Protein AF-X1JEJ7-F1 (afdb_monomer_lite)

Secondary structure (DSSP, 8-state):
-PPTTSHHHHTT--TTPEEEEETTEE-TT--HHHHHHHH---TT-EEEEEEE-TTS--HHHHT--GGGSPEEEEEE-------SEEEEEETTEEEEEE-SB-TTHHHHHHHHHHHHHHTT-SEEEEE-TT---B-HHHHHHHHHTTS-TT-EEEEEE-TT--EEEEE----SS---S-EEEEE-TT--THHHHHHHHHHHTT-SEEEES------

pLDDT: mean 89.3, std 11.68, range [50.31, 98.75]

Foldseek 3Di:
DDDPPALCVVQPNDPPKDFQDKQNHGCVPPDPVRVVVSCDDDAQDKIKTWIADPPPPQCVVVVHDNVVRIDITIGGDHDDDDQQWDWDDDPQEIEIEGQEQDPCNLVSVQVSLVVSVVVNHQAYEYELELYAYYDLVSLLSNLLQQDDQPAFLDWDQDPVRDTDTDHRDDHPHHDQHAYEYEYEQNRHDSSCSSVVSCVVVVRYHYDYDDYVPHD

Organism: NCBI:txid412755

Sequence (215 aa):
APIADSPAAKAGIKAGDVILEIDGIPTEGMSVTEAVLSIRGPKGTSVRLRILHQGETGPEQLGIKQWEVMEEIEIVRAEIELPSVRFEMREDIGYINITYFSERTDEELSSALQSITQEGATGIILDLRSNSGGLLQTVVDVTSHFLNEEVVVINVVDSQGKHTATKVKPSRIATDLPLVVLVDSYTASGSEVLAGALQDYARATIAGTTTYGKG

Radius of gyration: 22.62 Å; chains: 1; bounding box: 44×32×73 Å

InterPro domains:
  IPR001478 PDZ domain [PS50106] (1-40)
  IPR001478 PDZ domain [SM00228] (1-55)
  IPR004447 C-terminal-processing peptidase S41A [cd07560] (93-215)
  IPR005151 Tail specific protease [PF03572] (92-215)
  IPR005151 Tail specific protease [SM00245] (68-215)
  IPR029045 ClpP/crotonase-like domain superfamily [SSF52096] (86-215)
  IPR036034 PDZ superfamily [G3DSA:2.30.42.10] (1-77)
  IPR036034 PDZ superfamily [SSF50156] (2-59)
  IPR041489 PDZ domain 6 [PF17820] (3-51)

Structure (mmCIF, N/CA/C/O backbone):
data_AF-X1JEJ7-F1
#
_entry.id   AF-X1JEJ7-F1
#
loop_
_atom_site.group_PDB
_atom_site.id
_atom_site.type_symbol
_atom_site.label_atom_id
_atom_site.label_alt_id
_atom_site.label_comp_id
_atom_site.label_asym_id
_atom_site.label_entity_id
_atom_site.label_seq_id
_atom_site.pdbx_PDB_ins_code
_atom_site.Cartn_x
_atom_site.Cartn_y
_atom_site.Cartn_z
_atom_site.occupancy
_atom_site.B_iso_or_equiv
_atom_site.auth_seq_id
_atom_site.auth_comp_id
_atom_site.auth_asym_id
_atom_site.auth_atom_id
_atom_site.pdbx_PDB_model_num
ATOM 1 N N . ALA A 1 1 ? 0.953 -2.543 -21.989 1.00 62.94 1 ALA A N 1
ATOM 2 C CA . ALA A 1 1 ? 0.797 -1.119 -22.349 1.00 62.94 1 ALA A CA 1
ATOM 3 C C . ALA A 1 1 ? 1.592 -0.283 -21.354 1.00 62.94 1 ALA A C 1
ATOM 5 O O . ALA A 1 1 ? 1.629 -0.682 -20.190 1.00 62.94 1 ALA A O 1
ATOM 6 N N . PRO A 1 2 ? 2.253 0.806 -21.775 1.00 75.19 2 PRO A N 1
ATOM 7 C CA . PRO A 1 2 ? 2.988 1.662 -20.852 1.00 75.19 2 PRO A CA 1
ATOM 8 C C . PRO A 1 2 ? 2.042 2.365 -19.873 1.00 75.19 2 PRO A C 1
ATOM 10 O O . PRO A 1 2 ? 0.881 2.626 -20.184 1.00 75.19 2 PRO A O 1
ATOM 13 N N . ILE A 1 3 ? 2.554 2.660 -18.680 1.00 79.75 3 ILE A N 1
ATOM 14 C CA . ILE A 1 3 ? 1.840 3.429 -17.655 1.00 79.75 3 ILE A CA 1
ATOM 15 C C . ILE A 1 3 ? 1.671 4.872 -18.161 1.00 79.75 3 ILE A C 1
ATOM 17 O O . ILE A 1 3 ? 2.612 5.429 -18.733 1.00 79.75 3 ILE A O 1
ATOM 21 N N . ALA A 1 4 ? 0.501 5.482 -17.952 1.00 73.81 4 ALA A N 1
ATOM 22 C CA . ALA A 1 4 ? 0.270 6.886 -18.301 1.00 73.81 4 ALA A CA 1
ATOM 23 C C . ALA A 1 4 ? 1.324 7.797 -17.640 1.00 73.81 4 ALA A C 1
ATOM 25 O O . ALA A 1 4 ? 1.751 7.543 -16.518 1.00 73.81 4 ALA A O 1
ATOM 26 N N . ASP A 1 5 ? 1.803 8.807 -18.368 1.00 78.75 5 ASP A N 1
ATOM 27 C CA . ASP A 1 5 ? 2.860 9.742 -17.939 1.00 78.75 5 ASP A CA 1
ATOM 28 C C . ASP A 1 5 ? 4.236 9.133 -17.598 1.00 78.75 5 ASP A C 1
ATOM 3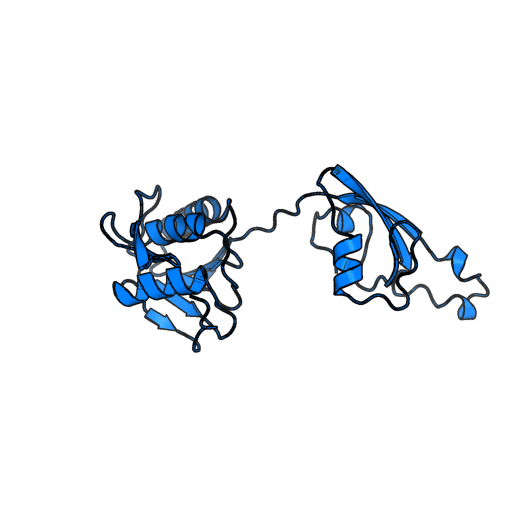0 O O . ASP A 1 5 ? 5.164 9.861 -17.214 1.00 78.75 5 ASP A O 1
ATOM 34 N N . SER A 1 6 ? 4.419 7.823 -17.800 1.00 87.00 6 SER A N 1
ATOM 35 C CA . SER A 1 6 ? 5.713 7.156 -17.634 1.00 87.00 6 SER A CA 1
ATOM 36 C C . SER A 1 6 ? 6.731 7.579 -18.700 1.00 87.00 6 SER A C 1
ATOM 38 O O . SER A 1 6 ? 6.342 8.044 -19.777 1.00 87.00 6 SER A O 1
ATOM 40 N N . PRO A 1 7 ? 8.041 7.366 -18.459 1.00 90.56 7 PRO A N 1
ATOM 41 C CA . PRO A 1 7 ? 9.064 7.592 -19.477 1.00 90.56 7 PRO A CA 1
ATOM 42 C C . PRO A 1 7 ? 8.782 6.863 -20.792 1.00 90.56 7 PRO A C 1
ATOM 44 O O . PRO A 1 7 ? 8.938 7.453 -21.852 1.00 90.56 7 PRO A O 1
ATOM 47 N N . ALA A 1 8 ? 8.298 5.618 -20.730 1.00 89.94 8 ALA A N 1
ATOM 48 C CA . ALA A 1 8 ? 7.964 4.837 -21.918 1.00 89.94 8 ALA A CA 1
ATOM 49 C C . ALA A 1 8 ? 6.792 5.444 -22.707 1.00 89.94 8 ALA A C 1
ATOM 51 O O . ALA A 1 8 ? 6.875 5.558 -23.926 1.00 89.94 8 ALA A O 1
ATOM 52 N N . ALA A 1 9 ? 5.728 5.889 -22.024 1.00 87.12 9 ALA A N 1
ATOM 53 C CA . ALA A 1 9 ? 4.601 6.556 -22.681 1.00 87.12 9 ALA A CA 1
ATOM 54 C C . ALA A 1 9 ? 5.022 7.889 -23.324 1.00 87.12 9 ALA A C 1
ATOM 56 O O . ALA A 1 9 ? 4.649 8.174 -24.459 1.00 87.12 9 ALA A O 1
ATOM 57 N N . LYS A 1 10 ? 5.843 8.685 -22.624 1.00 89.25 10 LYS A N 1
ATOM 58 C CA . LYS A 1 10 ? 6.388 9.957 -23.134 1.00 89.25 10 LYS A CA 1
ATOM 59 C C . LYS A 1 10 ? 7.327 9.765 -24.322 1.00 89.25 10 LYS A C 1
ATOM 61 O O . LYS A 1 10 ? 7.384 10.629 -25.187 1.00 89.25 10 LYS A O 1
ATOM 66 N N . ALA A 1 11 ? 8.035 8.641 -24.356 1.00 89.81 11 ALA A N 1
ATOM 67 C CA . ALA A 1 11 ? 8.924 8.273 -25.447 1.00 89.81 11 ALA A CA 1
ATOM 68 C C . ALA A 1 11 ? 8.188 7.670 -26.658 1.00 89.81 11 ALA A C 1
ATOM 70 O O . ALA A 1 11 ? 8.827 7.388 -27.660 1.00 89.81 11 ALA A O 1
ATOM 71 N N . GLY A 1 12 ? 6.861 7.495 -26.593 1.00 88.50 12 GLY A N 1
ATOM 72 C CA . GLY A 1 12 ? 6.049 7.069 -27.737 1.00 88.50 12 GLY A CA 1
ATOM 73 C C . GLY A 1 12 ? 5.789 5.566 -27.839 1.00 88.50 12 GLY A C 1
ATOM 74 O O . GLY A 1 12 ? 5.178 5.141 -28.819 1.00 88.50 12 GLY A O 1
ATOM 75 N N . ILE A 1 13 ? 6.177 4.777 -26.829 1.00 90.12 13 ILE A N 1
ATOM 76 C CA . ILE A 1 13 ? 5.825 3.352 -26.737 1.00 90.12 13 ILE A CA 1
ATOM 77 C C . ILE A 1 13 ? 4.300 3.211 -26.663 1.00 90.12 13 ILE A C 1
ATOM 79 O O . ILE A 1 13 ? 3.624 3.963 -25.953 1.00 90.12 13 ILE A O 1
ATOM 83 N N . LYS A 1 14 ? 3.746 2.218 -27.354 1.00 86.62 14 LYS A N 1
ATOM 84 C CA . LYS A 1 14 ? 2.312 1.928 -27.418 1.00 86.62 14 LYS A CA 1
ATOM 85 C C . LYS A 1 14 ? 2.006 0.513 -26.943 1.00 86.62 14 LYS A C 1
ATOM 87 O O . LYS A 1 14 ? 2.862 -0.344 -26.731 1.00 86.62 14 LYS A O 1
ATOM 92 N N . ALA A 1 15 ? 0.726 0.278 -26.671 1.00 85.56 15 ALA A N 1
ATOM 93 C CA . ALA A 1 15 ? 0.248 -1.070 -26.415 1.00 85.56 15 ALA A CA 1
ATOM 94 C C . ALA A 1 15 ? 0.349 -1.893 -27.706 1.00 85.56 15 ALA A C 1
ATOM 96 O O . ALA A 1 15 ? -0.149 -1.452 -28.735 1.00 85.56 15 ALA A O 1
ATOM 97 N N . GLY A 1 16 ? 0.953 -3.078 -27.619 1.00 83.25 16 GLY A N 1
ATOM 98 C CA . GLY A 1 16 ? 1.123 -3.972 -28.765 1.00 83.25 16 GLY A CA 1
ATOM 99 C C . GLY A 1 16 ? 2.511 -3.934 -29.401 1.00 83.25 16 GLY A C 1
ATOM 100 O O . GLY A 1 16 ? 2.805 -4.818 -30.201 1.00 83.25 16 GLY A O 1
ATOM 101 N N . ASP A 1 17 ? 3.364 -2.982 -29.016 1.00 87.12 17 ASP A N 1
ATOM 102 C CA . ASP A 1 17 ? 4.733 -2.910 -29.527 1.00 87.12 17 ASP A CA 1
ATOM 103 C C . ASP A 1 17 ? 5.543 -4.149 -29.140 1.00 87.12 17 ASP A C 1
ATOM 105 O O . ASP A 1 17 ? 5.469 -4.647 -28.008 1.00 87.12 17 ASP A O 1
ATOM 109 N N . VAL A 1 18 ? 6.357 -4.622 -30.082 1.00 88.31 18 VAL A N 1
ATOM 110 C CA . VAL A 1 18 ? 7.292 -5.730 -29.882 1.00 88.31 18 VAL A CA 1
ATOM 111 C C . VAL A 1 18 ? 8.695 -5.161 -29.712 1.00 88.31 18 VAL A C 1
ATOM 113 O O . VAL A 1 18 ? 9.194 -4.481 -30.603 1.00 88.31 18 VAL A O 1
ATOM 116 N N . ILE A 1 19 ? 9.342 -5.449 -28.579 1.00 90.88 19 ILE A N 1
ATOM 117 C CA . ILE A 1 19 ? 10.733 -5.047 -28.319 1.00 90.88 19 ILE A CA 1
ATOM 118 C C . ILE A 1 19 ? 11.662 -6.081 -28.956 1.00 90.88 19 ILE A C 1
ATOM 120 O O . ILE A 1 19 ? 11.657 -7.241 -28.544 1.00 90.88 19 ILE A O 1
ATOM 124 N N . LEU A 1 20 ? 12.458 -5.656 -29.935 1.00 91.56 20 LEU A N 1
ATOM 125 C CA . LEU A 1 20 ? 13.379 -6.490 -30.713 1.00 91.56 20 LEU A CA 1
ATOM 126 C C . LEU A 1 20 ? 14.817 -6.423 -30.189 1.00 91.56 20 LEU A C 1
ATOM 128 O O . LEU A 1 20 ? 15.525 -7.425 -30.218 1.00 91.56 20 LEU A O 1
ATOM 132 N N . GLU A 1 21 ? 15.249 -5.261 -29.688 1.00 94.19 21 GLU A N 1
ATOM 133 C CA . GLU A 1 21 ? 16.570 -5.085 -29.072 1.00 94.19 21 GLU A CA 1
ATOM 134 C C . GLU A 1 21 ? 16.500 -4.183 -27.836 1.00 94.19 21 GLU A C 1
ATOM 136 O O . GLU A 1 21 ? 15.706 -3.240 -27.787 1.00 94.19 21 GLU A O 1
ATOM 141 N N . ILE A 1 22 ? 17.375 -4.448 -26.862 1.00 95.81 22 ILE A N 1
ATOM 142 C CA . ILE A 1 22 ? 17.611 -3.617 -25.675 1.00 95.81 22 ILE A CA 1
ATOM 143 C C . ILE A 1 22 ? 19.097 -3.247 -25.656 1.00 95.81 22 ILE A C 1
ATOM 145 O O . ILE A 1 22 ? 19.955 -4.123 -25.592 1.00 95.81 22 ILE A O 1
ATOM 149 N N . ASP A 1 23 ? 19.409 -1.956 -25.758 1.00 94.38 23 ASP A N 1
ATOM 150 C CA . ASP A 1 23 ? 20.770 -1.412 -25.864 1.00 94.38 23 ASP A CA 1
ATOM 151 C C . ASP A 1 23 ? 21.622 -2.070 -26.974 1.00 94.38 23 ASP A C 1
ATOM 153 O O . ASP A 1 23 ? 22.844 -2.166 -26.872 1.00 94.38 23 ASP A O 1
ATOM 157 N N . GLY A 1 24 ? 20.971 -2.487 -28.068 1.00 92.38 24 GLY A N 1
ATOM 158 C CA . GLY A 1 24 ? 21.596 -3.168 -29.210 1.00 92.38 24 GLY A CA 1
ATOM 159 C C . GLY A 1 24 ? 21.742 -4.686 -29.049 1.00 92.38 24 GLY A C 1
ATOM 160 O O . GLY A 1 24 ? 22.335 -5.336 -29.908 1.00 92.38 24 GLY A O 1
ATOM 161 N N . ILE A 1 25 ? 21.228 -5.263 -27.957 1.00 93.94 25 ILE A N 1
ATOM 162 C CA . ILE A 1 25 ? 21.212 -6.710 -27.720 1.00 93.94 25 ILE A CA 1
ATOM 163 C C . ILE A 1 25 ? 19.848 -7.271 -28.153 1.00 93.94 25 ILE A C 1
ATOM 165 O O . ILE A 1 25 ? 18.834 -6.830 -27.603 1.00 93.94 25 ILE A O 1
ATOM 169 N N . PRO A 1 26 ? 19.792 -8.240 -29.088 1.00 93.50 26 PRO A N 1
ATOM 170 C CA . PRO A 1 26 ? 18.544 -8.877 -29.508 1.00 93.50 26 PRO A CA 1
ATOM 171 C C . PRO A 1 26 ? 17.791 -9.522 -28.346 1.00 93.50 26 PRO A C 1
ATOM 173 O O . PRO A 1 26 ? 18.391 -10.204 -27.520 1.00 93.50 26 PRO A O 1
ATOM 176 N N . THR A 1 27 ? 16.472 -9.343 -28.304 1.00 92.38 27 THR A N 1
ATOM 177 C CA . THR A 1 27 ? 15.591 -9.952 -27.293 1.00 92.38 27 THR A CA 1
ATOM 178 C C . THR A 1 27 ? 15.183 -11.384 -27.636 1.00 92.38 27 THR A C 1
ATOM 180 O O . THR A 1 27 ? 14.582 -12.067 -26.806 1.00 92.38 27 THR A O 1
ATOM 183 N N . GLU A 1 28 ? 15.508 -11.867 -28.839 1.00 91.44 28 GLU A N 1
ATOM 184 C CA . GLU A 1 28 ? 15.223 -13.238 -29.257 1.00 91.44 28 GLU A CA 1
ATOM 185 C C . GLU A 1 28 ? 15.915 -14.243 -28.322 1.00 91.44 28 GLU A C 1
ATOM 187 O O . GLU A 1 28 ? 17.128 -14.211 -28.118 1.00 91.44 28 GLU A O 1
ATOM 192 N N . GLY A 1 29 ? 15.122 -15.129 -27.717 1.00 88.50 29 GLY A N 1
ATOM 193 C CA . GLY A 1 29 ? 15.605 -16.104 -26.739 1.00 88.50 29 GLY A CA 1
ATOM 194 C C . GLY A 1 29 ? 15.768 -15.576 -25.308 1.00 88.50 29 GLY A C 1
ATOM 195 O O . GLY A 1 29 ? 16.023 -16.387 -24.419 1.00 88.50 29 GLY A O 1
ATOM 196 N N . MET A 1 30 ? 15.572 -14.276 -25.045 1.00 91.56 30 MET A N 1
ATOM 197 C CA . MET A 1 30 ? 15.508 -13.755 -23.674 1.00 91.56 30 MET A CA 1
ATOM 198 C C . MET A 1 30 ? 14.194 -14.152 -22.995 1.00 91.56 30 MET A C 1
ATOM 200 O O . MET A 1 30 ? 13.111 -14.080 -23.582 1.00 91.56 30 MET A O 1
ATOM 204 N N . SER A 1 31 ? 14.264 -14.498 -21.713 1.00 90.94 31 SER A N 1
ATOM 205 C CA . SER A 1 31 ? 13.078 -14.563 -20.863 1.00 90.94 31 SER A CA 1
ATOM 206 C C . SER A 1 31 ? 12.527 -13.163 -20.573 1.00 90.94 31 SER A C 1
ATOM 208 O O . SER A 1 31 ? 13.243 -12.159 -20.590 1.00 90.94 31 SER A O 1
ATOM 210 N N . VAL A 1 32 ? 11.242 -13.093 -20.215 1.00 84.62 32 VAL A N 1
ATOM 211 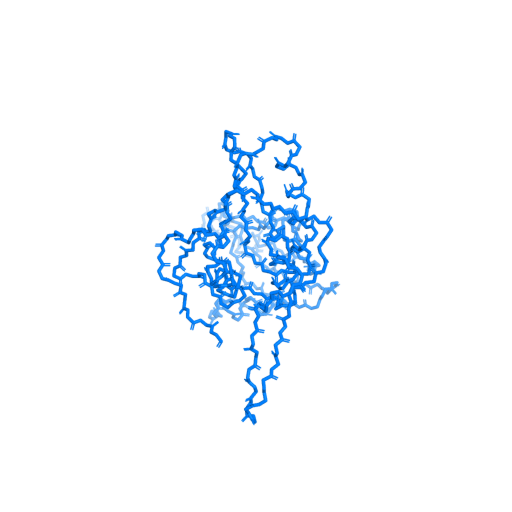C CA . VAL A 1 32 ? 10.600 -11.835 -19.790 1.00 84.62 32 VAL A CA 1
ATOM 212 C C . VAL A 1 32 ? 11.351 -11.203 -18.614 1.00 84.62 32 VAL A C 1
ATOM 214 O O . VAL A 1 32 ? 11.541 -9.990 -18.577 1.00 84.62 32 VAL A O 1
ATOM 217 N N . THR A 1 33 ? 11.813 -12.020 -17.665 1.00 79.88 33 THR A N 1
ATOM 218 C CA . THR A 1 33 ? 12.565 -11.548 -16.497 1.00 79.88 33 THR A CA 1
ATOM 219 C C . THR A 1 33 ? 13.895 -10.915 -16.898 1.00 79.88 33 THR A C 1
ATOM 221 O O . THR A 1 33 ? 14.224 -9.841 -16.400 1.00 79.88 33 THR A O 1
ATOM 224 N N . GLU A 1 34 ? 14.642 -11.534 -17.814 1.00 84.88 34 GLU A N 1
ATOM 225 C CA . GLU A 1 34 ? 15.909 -10.984 -18.314 1.00 84.88 34 GLU A CA 1
ATOM 226 C C . GLU A 1 34 ? 15.688 -9.666 -19.055 1.00 84.88 34 GLU A C 1
ATOM 228 O O . GLU A 1 34 ? 16.371 -8.685 -18.768 1.00 84.88 34 GLU A O 1
ATOM 233 N N . ALA A 1 35 ? 14.674 -9.597 -19.922 1.00 88.38 35 ALA A N 1
ATOM 234 C CA . ALA A 1 35 ? 14.317 -8.360 -20.611 1.00 88.38 35 ALA A CA 1
ATOM 235 C C . ALA A 1 35 ? 13.976 -7.232 -19.619 1.00 88.38 35 ALA A C 1
ATOM 237 O O . ALA A 1 35 ? 14.468 -6.112 -19.751 1.00 88.38 35 ALA A O 1
ATOM 238 N N . VAL A 1 36 ? 13.193 -7.526 -18.573 1.00 88.44 36 VAL A N 1
ATOM 239 C CA . VAL A 1 36 ? 12.867 -6.556 -17.514 1.00 88.44 36 VAL A CA 1
ATOM 240 C C . VAL A 1 36 ? 14.122 -6.076 -16.785 1.00 88.44 36 VAL A C 1
ATOM 242 O O . VAL A 1 36 ? 14.230 -4.884 -16.494 1.00 88.44 36 VAL A O 1
ATOM 245 N N . LEU A 1 37 ? 15.066 -6.970 -16.485 1.00 88.06 37 LEU A N 1
ATOM 246 C CA . LEU A 1 37 ? 16.316 -6.612 -15.814 1.00 88.06 37 LEU A CA 1
ATOM 247 C C . LEU A 1 37 ? 17.210 -5.727 -16.690 1.00 88.06 37 LEU A C 1
ATOM 249 O O . LEU A 1 37 ? 17.791 -4.785 -16.162 1.00 88.06 37 LEU A O 1
ATOM 253 N N . SER A 1 38 ? 17.261 -5.973 -18.001 1.00 90.38 38 SER A N 1
ATOM 254 C CA . SER A 1 38 ? 18.015 -5.151 -18.960 1.00 90.38 38 SER A CA 1
ATOM 255 C C . SER A 1 38 ? 17.385 -3.767 -19.177 1.00 90.38 38 SER A C 1
ATOM 257 O O . SER A 1 38 ? 18.084 -2.763 -19.318 1.00 90.38 38 SER A O 1
ATOM 259 N N . ILE A 1 39 ? 16.050 -3.682 -19.165 1.00 93.12 39 ILE A N 1
ATOM 260 C CA . ILE A 1 39 ? 15.326 -2.406 -19.286 1.00 93.12 39 ILE A CA 1
ATOM 261 C C . ILE A 1 39 ? 15.480 -1.567 -18.013 1.00 93.12 39 ILE A C 1
ATOM 263 O O . ILE A 1 39 ? 15.605 -0.342 -18.081 1.00 93.12 39 ILE A O 1
ATOM 267 N N . ARG A 1 40 ? 15.483 -2.201 -16.837 1.00 88.81 40 ARG A N 1
ATOM 268 C CA . ARG A 1 40 ? 15.676 -1.521 -15.551 1.00 88.81 40 ARG A CA 1
ATOM 269 C C . ARG A 1 40 ? 17.121 -1.053 -15.375 1.00 88.81 40 ARG A C 1
ATOM 271 O O . ARG A 1 40 ? 18.056 -1.571 -15.965 1.00 88.81 40 ARG A O 1
ATOM 278 N N . GLY A 1 41 ? 17.298 -0.028 -14.554 1.00 89.25 41 GLY A N 1
ATOM 279 C CA . GLY A 1 41 ? 18.602 0.569 -14.289 1.00 89.25 41 GLY A CA 1
ATOM 280 C C . GLY A 1 41 ? 18.473 1.839 -13.451 1.00 89.25 41 GLY A C 1
ATOM 281 O O . GLY A 1 41 ? 17.353 2.239 -13.121 1.00 89.25 41 GLY A O 1
ATOM 282 N N . PRO A 1 42 ? 19.597 2.475 -13.088 1.00 87.62 42 PRO A N 1
ATOM 283 C CA . PRO A 1 42 ? 19.591 3.646 -12.220 1.00 87.62 42 PRO A CA 1
ATOM 284 C C . PRO A 1 42 ? 18.785 4.811 -12.811 1.00 87.62 42 PRO A C 1
ATOM 286 O O . PRO A 1 42 ? 18.843 5.074 -14.016 1.00 87.62 42 PRO A O 1
ATOM 289 N N . LYS A 1 43 ? 18.061 5.538 -11.954 1.00 88.75 43 LYS A N 1
ATOM 290 C CA . LYS A 1 43 ? 17.329 6.763 -12.318 1.00 88.75 43 LYS A CA 1
ATOM 291 C C . LYS A 1 43 ? 18.262 7.757 -13.019 1.00 88.75 43 LYS A C 1
ATOM 293 O O . LYS A 1 43 ? 19.384 7.977 -12.573 1.00 88.75 43 LYS A O 1
ATOM 298 N N . GLY A 1 44 ? 17.792 8.348 -14.113 1.00 90.81 44 GLY A N 1
ATOM 299 C CA . GLY A 1 44 ? 18.535 9.305 -14.935 1.00 90.81 44 GLY A CA 1
ATOM 300 C C . GLY A 1 44 ? 19.445 8.683 -15.999 1.00 90.81 44 GLY A C 1
ATOM 301 O O . GLY A 1 44 ? 19.972 9.419 -16.825 1.00 90.81 44 GLY A O 1
ATOM 302 N N . THR A 1 45 ? 19.623 7.358 -16.021 1.00 95.06 45 THR A N 1
ATOM 303 C CA . THR A 1 45 ? 20.332 6.675 -17.120 1.00 95.06 45 THR A CA 1
ATOM 304 C C . THR A 1 45 ? 19.387 6.369 -18.279 1.00 95.06 45 THR A C 1
ATOM 306 O O . THR A 1 45 ? 18.189 6.212 -18.063 1.00 95.06 45 THR A O 1
ATOM 309 N N . SER A 1 46 ? 19.907 6.235 -19.496 1.00 94.75 46 SER A N 1
ATOM 310 C CA . SER A 1 46 ? 19.103 5.887 -20.673 1.00 94.75 46 SER A CA 1
ATOM 311 C C . SER A 1 46 ? 19.110 4.389 -20.973 1.00 94.75 46 SER A C 1
ATOM 313 O O . SER A 1 46 ? 20.092 3.698 -20.688 1.00 94.75 46 SER A O 1
ATOM 315 N N . VAL A 1 47 ? 18.032 3.904 -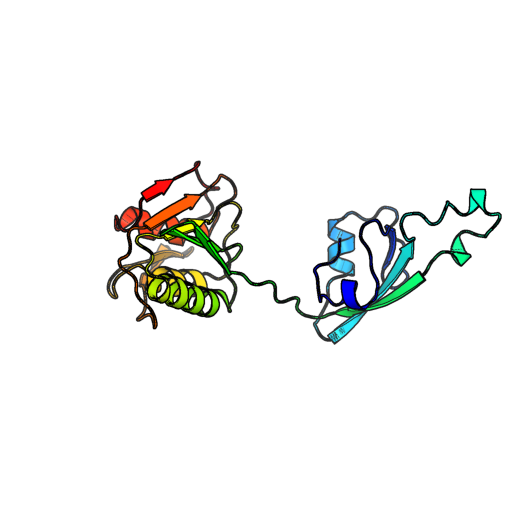21.587 1.00 96.50 47 VAL A N 1
ATOM 316 C CA . VAL A 1 47 ? 17.960 2.615 -22.290 1.00 96.50 47 VAL A CA 1
ATOM 317 C C . VAL A 1 47 ? 17.488 2.857 -23.719 1.00 96.50 47 VAL A C 1
ATOM 319 O O . VAL A 1 47 ? 16.564 3.643 -23.928 1.00 96.50 47 VAL A O 1
ATOM 322 N N . ARG A 1 48 ? 18.104 2.200 -24.703 1.00 96.81 48 ARG A N 1
ATOM 323 C CA . ARG A 1 48 ? 17.641 2.217 -26.098 1.00 96.81 48 ARG A CA 1
ATOM 324 C C . ARG A 1 48 ? 16.843 0.959 -26.393 1.00 96.81 48 ARG A C 1
ATOM 326 O O . ARG A 1 48 ? 17.346 -0.144 -26.198 1.00 96.81 48 ARG A O 1
ATOM 333 N N . LEU A 1 49 ? 15.616 1.118 -26.869 1.00 95.38 49 LEU A N 1
ATOM 334 C CA . LEU A 1 49 ? 14.772 0.011 -27.307 1.00 95.38 49 LEU A CA 1
ATOM 335 C C . LEU A 1 49 ? 14.568 0.102 -28.811 1.00 95.38 49 LEU A C 1
ATOM 337 O O . LEU A 1 49 ? 14.140 1.143 -29.302 1.00 95.38 49 LEU A O 1
ATOM 341 N N . ARG A 1 50 ? 14.824 -0.991 -29.531 1.00 92.44 50 ARG A N 1
ATOM 342 C CA . ARG A 1 50 ? 14.374 -1.127 -30.919 1.00 92.44 50 ARG A CA 1
ATOM 343 C C . ARG A 1 50 ? 13.030 -1.832 -30.917 1.00 92.44 50 ARG A C 1
ATOM 345 O O . ARG A 1 50 ? 12.940 -2.951 -30.409 1.00 92.44 50 ARG A O 1
ATOM 352 N N . ILE A 1 51 ? 12.000 -1.176 -31.437 1.00 91.31 51 ILE A N 1
ATOM 353 C CA . ILE A 1 51 ? 10.620 -1.657 -31.376 1.00 91.31 51 ILE A CA 1
ATOM 354 C C . ILE A 1 51 ? 9.993 -1.806 -32.762 1.00 91.31 51 ILE A C 1
ATOM 356 O O . ILE A 1 51 ? 10.446 -1.205 -33.735 1.00 91.31 51 ILE A O 1
ATOM 360 N N . LEU A 1 52 ? 8.914 -2.581 -32.811 1.00 87.06 52 LEU A N 1
ATOM 361 C CA . LEU A 1 52 ? 7.998 -2.691 -33.942 1.00 87.06 52 LEU A CA 1
ATOM 362 C C . LEU A 1 52 ? 6.568 -2.400 -33.463 1.00 87.06 52 LEU A C 1
ATOM 364 O O . LEU A 1 52 ? 6.082 -3.096 -32.566 1.00 87.06 52 LEU A O 1
ATOM 368 N N . HIS A 1 53 ? 5.899 -1.399 -34.049 1.00 84.31 53 HIS A N 1
ATOM 369 C CA . HIS A 1 53 ? 4.535 -0.999 -33.670 1.00 84.31 53 HIS A CA 1
ATOM 370 C C . HIS A 1 53 ? 3.485 -2.001 -34.169 1.00 84.31 53 HIS A C 1
ATOM 372 O O . HIS A 1 53 ? 3.575 -2.554 -35.268 1.00 84.31 53 HIS A O 1
ATOM 378 N N . GLN A 1 54 ? 2.424 -2.207 -33.384 1.00 69.12 54 GLN A N 1
ATOM 379 C CA . GLN A 1 54 ? 1.316 -3.074 -33.793 1.00 69.12 54 GLN A CA 1
ATOM 380 C C . GLN A 1 54 ? 0.509 -2.444 -34.943 1.00 69.12 54 GLN A C 1
ATOM 382 O O . GLN A 1 54 ? -0.055 -1.362 -34.797 1.00 69.12 54 GLN A O 1
ATOM 387 N N . GLY A 1 55 ? 0.384 -3.156 -36.068 1.00 60.09 55 GLY A N 1
ATOM 388 C CA . GLY A 1 55 ? -0.417 -2.725 -37.224 1.00 60.09 55 GLY A CA 1
ATOM 389 C C . GLY A 1 55 ? 0.394 -2.148 -38.383 1.00 60.09 55 GLY A C 1
ATOM 390 O O . GLY A 1 55 ? -0.159 -1.945 -39.463 1.00 60.09 55 GLY A O 1
ATOM 391 N N . GLU A 1 56 ? 1.703 -1.974 -38.211 1.00 55.81 56 GLU A N 1
ATOM 392 C CA . GLU A 1 56 ? 2.614 -1.919 -39.347 1.00 55.81 56 GLU A CA 1
ATOM 393 C C . GLU A 1 56 ? 2.636 -3.325 -39.949 1.00 55.81 56 GLU A C 1
ATOM 395 O O . GLU A 1 56 ? 3.188 -4.269 -39.380 1.00 55.81 56 GLU A O 1
ATOM 400 N N . THR A 1 57 ? 1.889 -3.501 -41.044 1.00 50.31 57 THR A N 1
ATOM 401 C CA . THR A 1 57 ? 1.864 -4.738 -41.829 1.00 50.31 57 THR A CA 1
ATOM 402 C C . THR A 1 57 ? 3.287 -5.228 -41.989 1.00 50.31 57 THR A C 1
ATOM 404 O O . THR A 1 57 ? 4.151 -4.454 -42.405 1.00 50.31 57 THR A O 1
ATOM 407 N N . GLY A 1 58 ? 3.511 -6.495 -41.634 1.00 51.16 58 GLY A N 1
ATOM 408 C CA . GLY A 1 58 ? 4.836 -7.087 -41.669 1.00 51.16 58 GLY A CA 1
ATOM 409 C C . GLY A 1 58 ? 5.554 -6.757 -42.988 1.00 51.16 58 GLY A C 1
ATOM 410 O O . GLY A 1 58 ? 4.895 -6.637 -44.027 1.00 51.16 58 GLY A O 1
ATOM 411 N N . PRO A 1 59 ? 6.888 -6.630 -42.965 1.00 50.69 59 PRO A N 1
ATOM 412 C CA . PRO A 1 59 ? 7.706 -6.086 -44.064 1.00 50.69 59 PRO A CA 1
ATOM 413 C C . PRO A 1 59 ? 7.404 -6.735 -45.429 1.00 50.69 59 PRO A C 1
ATOM 415 O O . PRO A 1 59 ? 7.466 -6.124 -46.495 1.00 50.69 59 PRO A O 1
ATOM 418 N N . GLU A 1 60 ? 6.982 -7.991 -45.363 1.00 52.56 60 GLU A N 1
ATOM 419 C CA . GLU A 1 60 ? 6.656 -8.886 -46.464 1.00 52.56 60 GLU A CA 1
ATOM 420 C C . GLU A 1 60 ? 5.433 -8.443 -47.286 1.00 52.56 60 GLU A C 1
ATOM 422 O O . GLU A 1 60 ? 5.390 -8.687 -48.489 1.00 52.56 60 GLU A O 1
ATOM 427 N N . GLN A 1 61 ? 4.455 -7.760 -46.677 1.00 50.97 61 GLN A N 1
ATOM 428 C CA . GLN A 1 61 ? 3.243 -7.297 -47.373 1.00 50.97 61 GLN A CA 1
ATOM 429 C C . GLN A 1 61 ? 3.412 -5.946 -48.075 1.00 50.97 61 GLN A C 1
ATOM 431 O O . GLN A 1 61 ? 2.659 -5.655 -49.003 1.00 50.97 61 GLN A O 1
ATOM 436 N N . LEU A 1 62 ? 4.395 -5.135 -47.672 1.00 53.28 62 LEU A N 1
ATOM 437 C CA . LEU A 1 62 ? 4.640 -3.812 -48.257 1.00 53.28 62 LEU A CA 1
ATOM 438 C C . LEU A 1 62 ? 5.846 -3.773 -49.208 1.00 53.28 62 LEU A C 1
ATOM 440 O O . LEU A 1 62 ? 6.084 -2.746 -49.838 1.00 53.28 62 LEU A O 1
ATOM 444 N N . GLY A 1 63 ? 6.617 -4.862 -49.331 1.00 53.88 63 GLY A N 1
ATOM 445 C CA . GLY A 1 63 ? 7.877 -4.855 -50.090 1.00 53.88 63 GLY A CA 1
ATOM 446 C C . GLY A 1 63 ? 8.948 -3.940 -49.476 1.00 53.88 63 GLY A C 1
ATOM 447 O O . GLY A 1 63 ? 9.922 -3.595 -50.144 1.00 53.88 63 GLY A O 1
ATOM 448 N N . ILE A 1 64 ? 8.748 -3.549 -48.217 1.00 53.38 64 ILE A N 1
ATOM 449 C CA . ILE A 1 64 ? 9.618 -2.698 -47.403 1.00 53.38 64 ILE A CA 1
ATOM 450 C C . ILE A 1 64 ? 10.525 -3.633 -46.602 1.00 53.38 64 ILE A C 1
ATOM 452 O O . ILE A 1 64 ? 10.080 -4.679 -46.126 1.00 53.38 64 ILE A O 1
ATOM 456 N N . LYS A 1 65 ? 11.816 -3.321 -46.467 1.00 52.22 65 LYS A N 1
ATOM 457 C CA . LYS A 1 65 ? 12.711 -4.193 -45.692 1.00 52.22 65 LYS A CA 1
ATOM 458 C C . LYS A 1 65 ? 12.383 -4.072 -44.204 1.00 52.22 65 LYS A C 1
ATOM 460 O O . LYS A 1 65 ? 12.082 -2.994 -43.715 1.00 52.22 65 LYS A O 1
ATOM 465 N N . GLN A 1 66 ? 12.508 -5.169 -43.455 1.00 51.59 66 GLN A N 1
ATOM 466 C CA . GLN A 1 66 ? 12.112 -5.241 -42.039 1.00 51.59 66 GLN A CA 1
ATOM 467 C C . GLN A 1 66 ? 12.742 -4.189 -41.122 1.00 51.59 66 GLN A C 1
ATOM 469 O O . GLN A 1 66 ? 12.159 -3.844 -40.104 1.00 51.59 66 GLN A O 1
ATOM 474 N N . TRP A 1 67 ? 13.906 -3.659 -41.490 1.00 55.44 67 TRP A N 1
ATOM 475 C CA . TRP A 1 67 ? 14.599 -2.611 -40.747 1.00 55.44 67 TRP A CA 1
ATOM 476 C C . TRP A 1 67 ? 14.080 -1.190 -41.028 1.00 55.44 67 TRP A C 1
ATOM 478 O O . TRP A 1 67 ? 14.431 -0.280 -40.290 1.00 55.44 67 TRP A O 1
ATOM 488 N N . GLU A 1 68 ? 13.248 -0.980 -42.054 1.00 54.09 68 GLU A N 1
ATOM 489 C CA . GLU A 1 68 ? 12.684 0.337 -42.409 1.00 54.09 68 GLU A CA 1
ATOM 490 C C . GLU A 1 68 ? 11.416 0.686 -41.598 1.00 54.09 68 GLU A C 1
ATOM 492 O O . GLU A 1 68 ? 10.970 1.828 -41.636 1.00 54.09 68 GLU A O 1
ATOM 497 N N . VAL A 1 69 ? 10.861 -0.276 -40.848 1.00 62.22 69 VAL A N 1
ATOM 498 C CA . VAL A 1 69 ? 9.703 -0.126 -39.932 1.00 62.22 69 VAL A CA 1
ATOM 499 C C . VAL A 1 69 ? 10.102 -0.223 -38.453 1.00 62.22 69 VAL A C 1
ATOM 501 O O . VAL A 1 69 ? 9.260 -0.173 -37.565 1.00 62.22 69 VAL A O 1
ATOM 504 N N . MET A 1 70 ? 11.397 -0.372 -38.160 1.00 74.06 70 MET A N 1
ATOM 505 C CA . MET A 1 70 ? 11.863 -0.381 -36.776 1.00 74.06 70 MET A CA 1
ATOM 506 C C . MET A 1 70 ? 12.133 1.038 -36.297 1.00 74.06 70 MET A C 1
ATOM 508 O O . MET A 1 70 ? 12.881 1.784 -36.931 1.00 74.06 70 MET A O 1
ATOM 512 N N . GLU A 1 71 ? 11.591 1.376 -35.136 1.00 85.12 71 GLU A N 1
ATOM 513 C CA . GLU A 1 71 ? 11.901 2.626 -34.453 1.00 85.12 71 GLU A CA 1
ATOM 514 C C . GLU A 1 71 ? 12.862 2.341 -33.296 1.00 85.12 71 GLU A C 1
ATOM 516 O O . GLU A 1 71 ? 12.649 1.418 -32.505 1.00 85.12 71 GLU A O 1
ATOM 521 N N . GLU A 1 72 ? 13.950 3.107 -33.207 1.00 90.50 72 GLU A N 1
ATOM 522 C CA . GLU A 1 72 ? 14.821 3.097 -32.034 1.00 90.50 72 GLU A CA 1
ATOM 523 C C . GLU A 1 72 ? 14.429 4.252 -31.117 1.00 90.50 72 GLU A C 1
ATOM 525 O O . GLU A 1 72 ? 14.498 5.420 -31.500 1.00 90.50 72 GLU A O 1
ATOM 530 N N . ILE A 1 73 ? 14.019 3.912 -29.899 1.00 93.12 73 ILE A N 1
ATOM 531 C CA . ILE A 1 73 ? 13.530 4.859 -28.906 1.00 93.12 73 ILE A CA 1
ATOM 532 C C . ILE A 1 73 ? 14.488 4.863 -27.720 1.00 93.12 73 ILE A C 1
ATOM 534 O O . ILE A 1 73 ? 14.702 3.841 -27.063 1.00 93.12 73 ILE A O 1
ATOM 538 N N . GLU A 1 74 ? 15.050 6.033 -27.422 1.00 94.94 74 GLU A N 1
ATOM 539 C CA . GLU A 1 74 ? 15.805 6.256 -26.194 1.00 94.94 74 GLU A CA 1
ATOM 540 C C . GLU A 1 74 ? 14.859 6.683 -25.067 1.00 94.94 74 GLU A C 1
ATOM 542 O O . GLU A 1 74 ? 14.136 7.675 -25.166 1.00 94.94 74 GLU A O 1
ATOM 547 N N . ILE A 1 75 ? 14.875 5.931 -23.968 1.00 94.06 75 ILE A N 1
ATOM 548 C CA . ILE A 1 75 ? 14.053 6.186 -22.789 1.00 94.06 75 ILE A CA 1
ATOM 549 C C . ILE A 1 75 ? 14.977 6.526 -21.625 1.00 94.06 75 ILE A C 1
ATOM 551 O O . ILE A 1 75 ? 15.781 5.699 -21.190 1.00 94.06 75 ILE A O 1
ATOM 555 N N . VAL A 1 76 ? 14.823 7.725 -21.064 1.00 94.06 76 VAL A N 1
ATOM 556 C CA . VAL A 1 76 ? 15.488 8.089 -19.807 1.00 94.06 76 VAL A CA 1
ATOM 557 C C . VAL A 1 76 ? 14.757 7.400 -18.660 1.00 94.06 76 VAL A C 1
ATOM 559 O O . VAL A 1 76 ? 13.582 7.667 -18.400 1.00 94.06 76 VAL A O 1
ATOM 562 N N . ARG A 1 77 ? 15.447 6.503 -17.955 1.00 92.31 77 ARG A N 1
ATOM 563 C CA . ARG A 1 77 ? 14.906 5.785 -16.803 1.00 92.31 77 ARG A CA 1
ATOM 564 C C . ARG A 1 77 ? 14.516 6.792 -15.731 1.00 92.31 77 ARG A C 1
ATOM 566 O O . ARG A 1 77 ? 15.350 7.542 -15.223 1.00 92.31 77 ARG A O 1
ATOM 573 N N . ALA A 1 78 ? 13.250 6.771 -15.353 1.00 85.00 78 ALA A N 1
ATOM 574 C CA . ALA A 1 78 ? 12.755 7.510 -14.211 1.00 85.00 78 ALA A CA 1
ATOM 575 C C . ALA A 1 78 ? 12.082 6.549 -13.244 1.00 85.00 78 ALA A C 1
ATOM 577 O O . ALA A 1 78 ? 11.618 5.469 -13.611 1.00 85.00 78 ALA A O 1
ATOM 578 N N . GLU A 1 79 ? 12.026 6.985 -12.001 1.00 77.94 79 GLU A N 1
ATOM 579 C CA . GLU A 1 79 ? 11.154 6.385 -11.015 1.00 77.94 79 GLU A CA 1
ATOM 580 C C . GLU A 1 79 ? 9.710 6.683 -11.415 1.00 77.94 79 GLU A C 1
ATOM 582 O O . GLU A 1 79 ? 9.333 7.841 -11.598 1.00 77.94 79 GLU A O 1
ATOM 587 N N . ILE A 1 80 ? 8.934 5.628 -11.656 1.00 71.19 80 ILE A N 1
ATOM 588 C CA . ILE A 1 8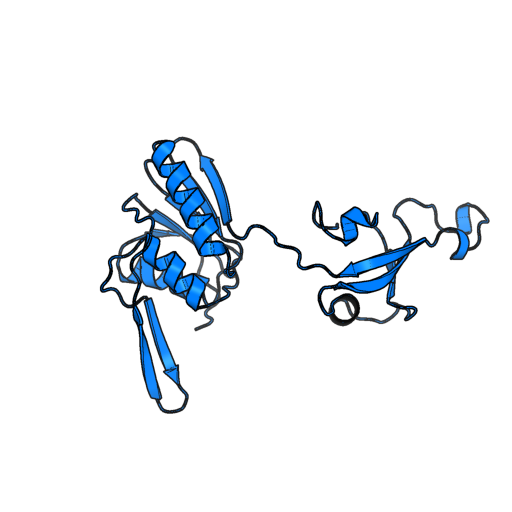0 ? 7.509 5.758 -11.942 1.00 71.19 80 ILE A CA 1
ATOM 589 C C . ILE A 1 80 ? 6.803 5.678 -10.598 1.00 71.19 80 ILE A C 1
ATOM 591 O O . ILE A 1 80 ? 6.669 4.602 -10.017 1.00 71.19 80 ILE A O 1
ATOM 595 N N . GLU A 1 81 ? 6.371 6.831 -10.111 1.00 67.88 81 GLU A N 1
ATOM 596 C CA . GLU A 1 81 ? 5.613 6.939 -8.872 1.00 67.88 81 GLU A CA 1
ATOM 597 C C . GLU A 1 81 ? 4.143 6.644 -9.173 1.00 67.88 81 GLU A C 1
ATOM 599 O O . GLU A 1 81 ? 3.355 7.530 -9.501 1.00 67.88 81 GLU A O 1
ATOM 604 N N . LEU A 1 82 ? 3.786 5.361 -9.135 1.00 75.25 82 LEU A N 1
ATOM 605 C CA . LEU A 1 82 ? 2.384 4.962 -9.145 1.00 75.25 82 LEU A CA 1
ATOM 606 C C . LEU A 1 82 ? 1.768 5.296 -7.779 1.00 75.25 82 LEU A C 1
ATOM 608 O O . LEU A 1 82 ? 2.380 4.945 -6.766 1.00 75.25 82 LEU A O 1
ATOM 612 N N . PRO A 1 83 ? 0.571 5.914 -7.735 1.00 84.06 83 PRO A N 1
ATOM 613 C CA . PRO A 1 83 ? -0.130 6.109 -6.476 1.00 84.06 83 PRO A CA 1
ATOM 614 C C . PRO A 1 83 ? -0.366 4.745 -5.835 1.00 84.06 83 PRO A C 1
ATOM 616 O O . PRO A 1 83 ? -0.855 3.811 -6.480 1.00 84.06 83 PRO A O 1
ATOM 619 N N . SER A 1 84 ? 0.029 4.636 -4.574 1.00 93.50 84 SER A N 1
ATOM 620 C CA . SER A 1 84 ? -0.101 3.416 -3.786 1.00 93.50 84 SER A CA 1
ATOM 621 C C . SER A 1 84 ? -1.480 3.281 -3.153 1.00 93.50 84 SER A C 1
ATOM 623 O O . SER A 1 84 ? -1.907 2.162 -2.869 1.00 93.50 84 SER A O 1
ATOM 625 N N . VAL A 1 85 ? -2.185 4.405 -2.992 1.00 97.06 85 VAL A N 1
ATOM 626 C CA . VAL A 1 85 ? -3.560 4.475 -2.499 1.00 97.06 85 VAL A CA 1
ATOM 627 C C . VAL A 1 85 ? -4.481 5.015 -3.588 1.00 97.06 85 VAL A C 1
ATOM 629 O O . VAL A 1 85 ? -4.227 6.056 -4.194 1.00 97.06 85 VAL A O 1
ATOM 632 N N . ARG A 1 86 ? -5.589 4.315 -3.819 1.00 95.25 86 ARG A N 1
ATOM 633 C CA . ARG A 1 86 ? -6.733 4.801 -4.595 1.00 95.25 86 ARG A CA 1
ATOM 634 C C . ARG A 1 86 ? -7.920 4.969 -3.666 1.00 95.25 86 ARG A C 1
ATOM 636 O O . ARG A 1 86 ? -8.135 4.135 -2.791 1.00 95.25 86 ARG A O 1
ATOM 643 N N . PHE A 1 87 ? -8.688 6.023 -3.886 1.00 94.56 87 PHE A N 1
ATOM 644 C CA . PHE A 1 87 ? -9.840 6.370 -3.070 1.00 94.56 87 PHE A CA 1
ATOM 645 C C . PHE A 1 87 ? -11.026 6.733 -3.966 1.00 94.56 87 PHE A C 1
ATOM 647 O O . PHE A 1 87 ? -10.861 7.444 -4.958 1.00 94.56 87 PHE A O 1
ATOM 654 N N . GLU A 1 88 ? -12.208 6.248 -3.596 1.00 96.50 88 GLU A N 1
ATOM 655 C CA . GLU A 1 88 ? -13.493 6.710 -4.115 1.00 96.50 88 GLU A CA 1
ATOM 656 C C . GLU A 1 88 ? -14.585 6.593 -3.039 1.00 96.50 88 GLU A C 1
ATOM 658 O O . GLU A 1 88 ? -14.546 5.695 -2.192 1.00 96.50 88 GLU A O 1
ATOM 663 N N . MET A 1 89 ? -15.586 7.472 -3.092 1.00 97.62 89 MET A N 1
ATOM 664 C CA . MET A 1 89 ? -16.826 7.291 -2.337 1.00 97.62 89 MET A CA 1
ATOM 665 C C . MET A 1 89 ? -17.775 6.364 -3.094 1.00 97.62 89 MET A C 1
ATOM 667 O O . MET A 1 89 ? -18.027 6.540 -4.288 1.00 97.62 89 MET A O 1
ATOM 671 N N . ARG A 1 90 ? -18.337 5.388 -2.383 1.00 96.44 90 ARG A N 1
ATOM 672 C CA . ARG A 1 90 ? -19.408 4.512 -2.860 1.00 96.44 90 ARG A CA 1
ATOM 673 C C . ARG A 1 90 ? -20.619 4.714 -1.968 1.00 96.44 90 ARG A C 1
ATOM 675 O O . ARG A 1 90 ? -20.699 4.120 -0.899 1.00 96.44 90 ARG A O 1
ATOM 682 N N . GLU A 1 91 ? -21.533 5.568 -2.419 1.00 95.12 91 GLU A N 1
ATOM 683 C CA . GLU A 1 91 ? -22.633 6.074 -1.588 1.00 95.12 91 GLU A CA 1
ATOM 684 C C . GLU A 1 91 ? -22.070 6.760 -0.331 1.00 95.12 91 GLU A C 1
ATOM 686 O O . GLU A 1 91 ? -21.365 7.758 -0.461 1.00 95.12 91 GLU A O 1
ATOM 691 N N . ASP A 1 92 ? -22.336 6.233 0.861 1.00 96.38 92 ASP A N 1
ATOM 692 C CA . ASP A 1 92 ? -21.833 6.733 2.141 1.00 96.38 92 ASP A CA 1
ATOM 693 C C . ASP A 1 92 ? -20.603 5.961 2.659 1.00 96.38 92 ASP A C 1
ATOM 695 O O . ASP A 1 92 ? -20.150 6.196 3.778 1.00 96.38 92 ASP A O 1
ATOM 699 N N . ILE A 1 93 ? -20.023 5.064 1.857 1.00 98.25 93 ILE A N 1
ATOM 700 C CA . ILE A 1 93 ? -18.855 4.259 2.232 1.00 98.25 93 ILE A CA 1
ATOM 701 C C . ILE A 1 93 ? -17.598 4.752 1.516 1.00 98.25 93 ILE A C 1
ATOM 703 O O . ILE A 1 93 ? -17.547 4.831 0.287 1.00 98.25 93 ILE A O 1
ATOM 707 N N . GLY A 1 94 ? -16.538 5.007 2.285 1.00 98.38 94 GLY A N 1
ATOM 708 C CA . GLY A 1 94 ? -15.209 5.277 1.746 1.00 98.38 94 GLY A CA 1
ATOM 709 C C . GLY A 1 94 ? -14.535 3.985 1.292 1.00 98.38 94 GLY A C 1
ATOM 710 O O . GLY A 1 94 ? -14.200 3.135 2.118 1.00 98.38 94 GLY A O 1
ATOM 711 N N . TYR A 1 95 ? -14.315 3.820 -0.010 1.00 98.50 95 TYR A N 1
ATOM 712 C CA . TYR A 1 95 ? -13.548 2.701 -0.551 1.00 98.50 95 TYR A CA 1
ATOM 713 C C . TYR A 1 95 ? -12.097 3.133 -0.771 1.00 98.50 95 TYR A C 1
ATOM 715 O O . TYR A 1 95 ? -11.814 4.039 -1.557 1.00 98.50 95 TYR A O 1
ATOM 723 N N . ILE A 1 96 ? -11.171 2.475 -0.074 1.00 98.50 96 ILE A N 1
ATOM 724 C CA . ILE A 1 96 ? -9.734 2.742 -0.136 1.00 98.50 96 ILE A CA 1
ATOM 725 C C . ILE A 1 96 ? -9.033 1.469 -0.592 1.00 98.50 96 ILE A C 1
ATOM 727 O O . ILE A 1 96 ? -9.118 0.442 0.071 1.00 98.50 96 ILE A O 1
ATOM 731 N N . ASN A 1 97 ? -8.298 1.533 -1.695 1.00 98.19 97 ASN A N 1
ATOM 732 C CA . ASN A 1 97 ? -7.477 0.429 -2.177 1.00 98.19 97 ASN A CA 1
ATOM 733 C C . ASN A 1 97 ? -5.995 0.770 -2.028 1.00 98.19 97 ASN A C 1
ATOM 735 O O . ASN A 1 97 ? -5.523 1.728 -2.638 1.00 98.19 97 ASN A O 1
ATOM 739 N N . ILE A 1 98 ? -5.268 -0.034 -1.248 1.00 98.12 98 ILE A N 1
ATOM 740 C CA . ILE A 1 98 ? -3.810 0.066 -1.122 1.00 98.12 98 ILE A CA 1
ATOM 741 C C . ILE A 1 98 ? -3.192 -1.050 -1.957 1.00 98.12 98 ILE A C 1
ATOM 743 O O . ILE A 1 98 ? -3.332 -2.225 -1.618 1.00 98.12 98 ILE A O 1
ATOM 747 N N . THR A 1 99 ? -2.495 -0.704 -3.037 1.00 94.31 99 THR A N 1
ATOM 748 C CA . THR A 1 99 ? -1.939 -1.698 -3.973 1.00 94.31 99 THR A CA 1
ATOM 749 C C . THR A 1 99 ? -0.562 -2.219 -3.563 1.00 94.31 99 THR A C 1
ATOM 751 O O . THR A 1 99 ? -0.185 -3.318 -3.958 1.00 94.31 99 THR A O 1
ATOM 754 N N . TYR A 1 100 ? 0.203 -1.429 -2.805 1.00 93.75 100 TYR A N 1
ATOM 755 C CA . TYR A 1 100 ? 1.531 -1.768 -2.279 1.00 93.75 100 TYR A CA 1
ATOM 756 C C . TYR A 1 100 ? 1.911 -0.780 -1.163 1.00 93.75 100 TYR A C 1
ATOM 758 O O . TYR A 1 100 ? 1.445 0.355 -1.189 1.00 93.75 100 TYR A O 1
ATOM 766 N N . PHE A 1 101 ? 2.775 -1.162 -0.219 1.00 95.75 101 PHE A N 1
ATOM 767 C CA . PHE A 1 101 ? 3.269 -0.252 0.828 1.00 95.75 101 PHE A CA 1
ATOM 768 C C . PHE A 1 101 ? 4.600 0.409 0.429 1.00 95.75 101 PHE A C 1
ATOM 770 O O . PHE A 1 101 ? 5.673 -0.185 0.578 1.00 95.75 101 PHE A O 1
ATOM 777 N N . SER A 1 102 ? 4.527 1.641 -0.077 1.00 93.38 102 SER A N 1
ATOM 778 C CA . SER A 1 102 ? 5.666 2.491 -0.454 1.00 93.38 102 SER A CA 1
ATOM 779 C C . SER A 1 102 ? 5.952 3.564 0.607 1.00 93.38 102 SER A C 1
ATOM 781 O O . SER A 1 102 ? 5.243 3.680 1.601 1.00 93.38 102 SER A O 1
ATOM 783 N N . GLU A 1 103 ? 6.982 4.386 0.413 1.00 91.81 103 GLU A N 1
ATOM 784 C CA . GLU A 1 103 ? 7.276 5.502 1.330 1.00 91.81 103 GLU A CA 1
ATOM 785 C C . GLU A 1 103 ? 6.164 6.569 1.358 1.00 91.81 103 GLU A C 1
ATOM 787 O O . GLU A 1 103 ? 6.041 7.300 2.334 1.00 91.81 103 GLU A O 1
ATOM 792 N N . ARG A 1 104 ? 5.329 6.644 0.311 1.00 92.31 104 ARG A N 1
ATOM 793 C CA . ARG A 1 104 ? 4.274 7.661 0.157 1.00 92.31 104 ARG A CA 1
ATOM 794 C C . ARG A 1 104 ? 2.903 7.217 0.668 1.00 92.31 104 ARG A C 1
ATOM 796 O O . ARG A 1 104 ? 2.010 8.048 0.802 1.00 92.31 104 ARG A O 1
ATOM 803 N N . THR A 1 105 ? 2.719 5.926 0.948 1.00 96.12 105 THR A N 1
ATOM 804 C CA . THR A 1 105 ? 1.399 5.353 1.258 1.00 96.12 105 THR A CA 1
ATOM 805 C C . THR A 1 105 ? 0.745 5.985 2.481 1.00 96.12 105 THR A C 1
ATOM 807 O O . THR A 1 105 ? -0.461 6.193 2.468 1.00 96.12 105 THR A O 1
ATOM 810 N N . ASP A 1 106 ? 1.523 6.327 3.509 1.00 96.12 106 ASP A N 1
ATOM 811 C CA . ASP A 1 106 ? 1.021 6.979 4.727 1.00 96.12 106 ASP A CA 1
ATOM 812 C C . ASP A 1 106 ? 0.391 8.355 4.437 1.00 96.12 106 ASP A C 1
ATOM 814 O O . ASP A 1 106 ? -0.720 8.663 4.869 1.00 96.12 106 ASP A O 1
ATOM 818 N N . GLU A 1 107 ? 1.060 9.167 3.616 1.00 95.56 107 GLU A N 1
ATOM 819 C CA . GLU A 1 107 ? 0.582 10.497 3.230 1.00 95.56 107 GLU A CA 1
ATOM 820 C C . GLU A 1 107 ? -0.625 10.424 2.281 1.00 95.56 107 GLU A C 1
ATOM 822 O O . GLU A 1 107 ? -1.601 11.169 2.431 1.00 95.56 107 GLU A O 1
ATOM 827 N N . GLU A 1 108 ? -0.595 9.495 1.323 1.00 96.25 108 GLU A N 1
ATOM 828 C CA . GLU A 1 108 ? -1.713 9.260 0.407 1.00 96.25 108 GLU A CA 1
ATOM 829 C C . GLU A 1 108 ? -2.953 8.741 1.154 1.00 96.25 108 GLU A C 1
ATOM 831 O O . GLU A 1 108 ? -4.068 9.203 0.900 1.00 96.25 108 GLU A O 1
ATOM 836 N N . LEU A 1 109 ? -2.767 7.840 2.124 1.00 97.62 109 LEU A N 1
ATOM 837 C CA . LEU A 1 109 ? -3.844 7.349 2.978 1.00 97.62 109 LEU A CA 1
ATOM 838 C C . LEU A 1 109 ? -4.382 8.451 3.889 1.00 97.62 109 LEU A C 1
ATOM 840 O O . LEU A 1 109 ? -5.596 8.605 3.985 1.00 97.62 109 LEU A O 1
ATOM 844 N N . SER A 1 110 ? -3.509 9.242 4.517 1.00 96.62 110 SER A N 1
ATOM 845 C CA . SER A 1 110 ? -3.909 10.397 5.332 1.00 96.62 110 SER A CA 1
ATOM 846 C C . SER A 1 110 ? -4.837 11.332 4.557 1.00 96.62 110 SER A C 1
ATOM 848 O O . SER A 1 110 ? -5.875 11.753 5.069 1.00 96.62 110 SER A O 1
ATOM 850 N N . SER A 1 111 ? -4.482 11.614 3.301 1.00 96.44 111 SER A N 1
ATOM 851 C CA . SER A 1 111 ? -5.275 12.456 2.405 1.00 96.44 111 SER A CA 1
ATOM 852 C C . SER A 1 111 ? -6.632 11.818 2.090 1.00 96.44 111 SER A C 1
ATOM 854 O O . SER A 1 111 ? -7.662 12.478 2.217 1.00 96.44 111 SER A O 1
ATOM 856 N N . ALA A 1 112 ? -6.659 10.521 1.765 1.00 96.94 112 ALA A N 1
ATOM 857 C CA . ALA A 1 112 ? -7.901 9.783 1.526 1.00 96.94 112 ALA A CA 1
ATOM 858 C C . ALA A 1 112 ? -8.817 9.756 2.763 1.00 96.94 112 ALA A C 1
ATOM 860 O O . ALA A 1 112 ? -10.017 9.997 2.647 1.00 96.94 112 ALA A O 1
ATOM 861 N N . LEU A 1 113 ? -8.258 9.514 3.954 1.00 97.31 113 LEU A N 1
ATOM 862 C CA . LEU A 1 113 ? -8.989 9.500 5.224 1.00 97.31 113 LEU A CA 1
ATOM 863 C C . LEU A 1 113 ? -9.590 10.871 5.561 1.00 97.31 113 LEU A C 1
ATOM 865 O O . LEU A 1 113 ? -10.707 10.963 6.080 1.00 97.31 113 LEU A O 1
ATOM 869 N N . GLN A 1 114 ? -8.871 11.947 5.243 1.00 96.31 114 GLN A N 1
ATOM 870 C CA . GLN A 1 114 ? -9.386 13.301 5.393 1.00 96.31 114 GLN A CA 1
ATOM 871 C C . GLN A 1 114 ? -10.563 13.559 4.439 1.00 96.31 114 GLN A C 1
ATOM 873 O O . GLN A 1 114 ? -11.586 14.083 4.884 1.00 96.31 114 GLN A O 1
ATOM 878 N N . SER A 1 115 ? -10.451 13.150 3.170 1.00 95.62 115 SER A N 1
ATOM 879 C CA . SER A 1 115 ? -11.524 13.287 2.176 1.00 95.62 115 SER A CA 1
ATOM 880 C C . SER A 1 115 ? -12.793 12.534 2.577 1.00 95.62 115 SER A C 1
ATOM 882 O O . SER A 1 115 ? -13.846 13.158 2.673 1.00 95.62 115 SER A O 1
ATOM 884 N N . ILE A 1 116 ? -12.709 11.245 2.934 1.00 95.06 116 ILE A N 1
ATOM 885 C CA . ILE A 1 116 ? -13.901 10.470 3.342 1.00 95.06 116 ILE A CA 1
ATOM 886 C C . ILE A 1 116 ? -14.598 11.068 4.570 1.00 95.06 116 ILE A C 1
ATOM 888 O O . ILE A 1 116 ? -15.820 11.018 4.679 1.00 95.06 116 ILE A O 1
ATOM 892 N N . THR A 1 117 ? -13.832 11.663 5.490 1.00 92.88 117 THR A N 1
ATOM 893 C CA . THR A 1 117 ? -14.386 12.292 6.694 1.00 92.88 117 THR A CA 1
ATOM 894 C C . THR A 1 117 ? -15.143 13.567 6.330 1.00 92.88 117 THR A C 1
ATOM 896 O O . THR A 1 117 ? -16.233 13.808 6.844 1.00 92.88 117 THR A O 1
ATOM 899 N N . GLN A 1 118 ? -14.593 14.378 5.421 1.00 94.56 118 GLN A N 1
ATOM 900 C CA . GLN A 1 118 ? -15.247 15.591 4.921 1.00 94.56 118 GLN A CA 1
ATOM 901 C C . GLN A 1 118 ? -16.498 15.279 4.095 1.00 94.56 118 GLN A C 1
ATOM 903 O O . GLN A 1 118 ? -17.474 16.023 4.160 1.00 94.56 118 GLN A O 1
ATOM 908 N N . GLU A 1 119 ? -16.479 14.174 3.354 1.00 95.50 119 GLU A N 1
ATOM 909 C CA . GLU A 1 119 ? -17.600 13.694 2.541 1.00 95.50 119 GLU A CA 1
ATOM 910 C C . GLU A 1 119 ? -18.668 12.949 3.364 1.00 95.50 119 GLU A C 1
ATOM 912 O O . GLU A 1 119 ? -19.703 12.564 2.827 1.00 95.50 119 GLU A O 1
ATOM 917 N N . GLY A 1 120 ? -18.470 12.807 4.681 1.00 95.75 120 GLY A N 1
ATOM 918 C CA . GLY A 1 120 ? -19.475 12.273 5.601 1.00 95.75 120 GLY A CA 1
ATOM 919 C C . GLY A 1 120 ? -19.625 10.754 5.554 1.00 95.75 120 GLY A C 1
ATOM 920 O O . GLY A 1 120 ? -20.724 10.251 5.785 1.00 95.75 120 GLY A O 1
ATOM 921 N N . ALA A 1 121 ? -18.543 10.027 5.257 1.00 97.56 121 ALA A N 1
ATOM 922 C CA . ALA A 1 121 ? -18.565 8.572 5.205 1.00 97.56 121 ALA A CA 1
ATOM 923 C C . ALA A 1 121 ? -19.010 7.949 6.541 1.00 97.56 121 ALA A C 1
ATOM 925 O O . ALA A 1 121 ? -18.569 8.355 7.618 1.00 97.56 121 ALA A O 1
ATOM 926 N N . THR A 1 122 ? -19.848 6.918 6.467 1.00 98.06 122 THR A N 1
ATOM 927 C CA . THR A 1 122 ? -20.355 6.161 7.621 1.00 98.06 122 THR A CA 1
ATOM 928 C C . THR A 1 122 ? -19.521 4.916 7.916 1.00 98.06 122 THR A C 1
ATOM 930 O O . THR A 1 122 ? -19.654 4.326 8.988 1.00 98.06 122 THR A O 1
ATOM 933 N N . GLY A 1 123 ? -18.632 4.531 6.997 1.00 98.12 123 GLY A N 1
ATOM 934 C CA . GLY A 1 123 ? -17.749 3.377 7.117 1.00 98.12 123 GLY A CA 1
ATOM 935 C C . GLY A 1 123 ? -16.671 3.349 6.035 1.00 98.12 123 GLY A C 1
ATOM 936 O O . GLY A 1 123 ? -16.686 4.139 5.089 1.00 98.12 123 GLY A O 1
ATOM 937 N N . ILE A 1 124 ? -15.723 2.428 6.189 1.00 98.56 124 ILE A N 1
ATOM 938 C CA . ILE A 1 124 ? -14.566 2.257 5.310 1.00 98.56 124 ILE A CA 1
ATOM 939 C C . ILE A 1 124 ? -14.485 0.806 4.842 1.00 98.56 124 ILE A C 1
ATOM 941 O O . ILE A 1 124 ? -14.551 -0.131 5.643 1.00 98.56 124 ILE A O 1
ATOM 945 N N . ILE A 1 125 ? -14.263 0.627 3.542 1.00 98.75 125 ILE A N 1
ATOM 946 C CA . ILE A 1 125 ? -13.763 -0.623 2.972 1.00 98.75 125 ILE A CA 1
ATOM 947 C C . ILE A 1 125 ? -12.297 -0.403 2.607 1.00 98.75 125 ILE A C 1
ATOM 949 O O . ILE A 1 125 ? -11.992 0.374 1.703 1.00 98.75 125 ILE A O 1
ATOM 953 N N . LEU A 1 126 ? -11.400 -1.101 3.301 1.00 98.75 126 LEU A N 1
ATOM 954 C CA . LEU A 1 126 ? -9.973 -1.123 3.007 1.00 98.75 126 LEU A CA 1
ATOM 955 C C . LEU A 1 126 ? -9.640 -2.367 2.180 1.00 98.75 126 LEU A C 1
ATOM 957 O O . LEU A 1 126 ? -9.653 -3.487 2.682 1.00 98.75 126 LEU A O 1
ATOM 961 N N . ASP A 1 127 ? -9.340 -2.181 0.905 1.00 98.69 127 ASP A N 1
ATOM 962 C CA . ASP A 1 127 ? -9.060 -3.261 -0.030 1.00 98.69 127 ASP A CA 1
ATOM 963 C C . ASP A 1 127 ? -7.555 -3.516 -0.167 1.00 98.69 127 ASP A C 1
ATOM 965 O O . ASP A 1 127 ? -6.830 -2.715 -0.769 1.00 98.69 127 ASP A O 1
ATOM 969 N N . LEU A 1 128 ? -7.113 -4.651 0.383 1.00 98.50 128 LEU A N 1
ATOM 970 C CA . LEU A 1 128 ? -5.740 -5.162 0.352 1.00 98.50 128 LEU A CA 1
ATOM 971 C C . LEU A 1 128 ? -5.594 -6.393 -0.559 1.00 98.50 128 LEU A C 1
ATOM 973 O O . LEU A 1 128 ? -4.569 -7.086 -0.512 1.00 98.50 128 LEU A O 1
ATOM 977 N N . ARG A 1 129 ? -6.608 -6.710 -1.372 1.00 98.12 129 ARG A N 1
ATOM 978 C CA . ARG A 1 129 ? -6.538 -7.819 -2.330 1.00 98.12 129 ARG A CA 1
ATOM 979 C C . ARG A 1 129 ? -5.390 -7.600 -3.305 1.00 98.12 129 ARG A C 1
ATOM 981 O O . ARG A 1 129 ? -5.171 -6.485 -3.780 1.00 98.12 129 ARG A O 1
ATOM 988 N N . SER A 1 130 ? -4.649 -8.667 -3.594 1.00 93.50 130 SER A N 1
ATOM 989 C CA . SER A 1 130 ? -3.484 -8.640 -4.484 1.00 93.50 130 SER A CA 1
ATOM 990 C C . SER A 1 130 ? -2.350 -7.694 -4.063 1.00 93.50 130 SER A C 1
ATOM 992 O O . SER A 1 130 ? -1.430 -7.454 -4.845 1.00 93.50 130 SER A O 1
ATOM 994 N N . ASN A 1 131 ? -2.361 -7.200 -2.821 1.00 96.12 131 ASN A N 1
ATOM 995 C CA . ASN A 1 131 ? -1.261 -6.429 -2.256 1.00 96.12 131 ASN A CA 1
ATOM 996 C C . ASN A 1 131 ? -0.231 -7.366 -1.604 1.00 96.12 131 ASN A C 1
ATOM 998 O O . ASN A 1 131 ? -0.454 -7.918 -0.522 1.00 96.12 131 ASN A O 1
ATOM 1002 N N . SER A 1 132 ? 0.939 -7.488 -2.233 1.00 91.06 132 SER A N 1
ATOM 1003 C CA . SER A 1 132 ? 2.036 -8.359 -1.790 1.00 91.06 132 SER A CA 1
ATOM 1004 C C . SER A 1 132 ? 2.845 -7.833 -0.590 1.00 91.06 132 SER A C 1
ATOM 1006 O O . SER A 1 132 ? 3.880 -8.414 -0.248 1.00 91.06 132 SER A O 1
ATOM 1008 N N . GLY A 1 133 ? 2.434 -6.713 0.009 1.00 93.06 133 GLY A N 1
ATOM 1009 C CA . GLY A 1 133 ? 3.087 -6.071 1.144 1.00 93.06 133 GLY A CA 1
ATOM 1010 C C . GLY A 1 133 ? 3.926 -4.865 0.727 1.00 93.06 133 GLY A C 1
ATOM 1011 O O . GLY A 1 133 ? 3.528 -4.073 -0.125 1.00 93.06 133 GLY A O 1
ATOM 1012 N N . GLY A 1 134 ? 5.080 -4.693 1.364 1.00 92.69 134 GLY A N 1
ATOM 1013 C CA . GLY A 1 134 ? 6.006 -3.605 1.075 1.00 92.69 134 GLY A CA 1
ATOM 1014 C C . GLY A 1 134 ? 6.813 -3.213 2.301 1.00 92.69 134 GLY A C 1
ATOM 1015 O O . GLY A 1 134 ? 7.209 -4.076 3.086 1.00 92.69 134 GLY A O 1
ATOM 1016 N N . LEU A 1 135 ? 7.092 -1.923 2.452 1.00 92.94 135 LEU A N 1
ATOM 1017 C CA . LEU A 1 135 ? 7.937 -1.423 3.529 1.00 92.94 135 LEU A CA 1
ATOM 1018 C C . LEU A 1 135 ? 7.262 -1.618 4.888 1.00 92.94 135 LEU A C 1
ATOM 1020 O O . LEU A 1 135 ? 6.197 -1.066 5.154 1.00 92.94 135 LEU A O 1
ATOM 1024 N N . LEU A 1 136 ? 7.920 -2.369 5.775 1.00 91.50 136 LEU A N 1
ATOM 1025 C CA . LEU A 1 136 ? 7.392 -2.661 7.109 1.00 91.50 136 LEU A CA 1
ATOM 1026 C C . LEU A 1 136 ? 7.115 -1.387 7.916 1.00 91.50 136 LEU A C 1
ATOM 1028 O O . LEU A 1 136 ? 6.130 -1.316 8.643 1.00 91.50 136 LEU A O 1
ATOM 1032 N N . GLN A 1 137 ? 7.968 -0.373 7.773 1.00 92.88 137 GLN A N 1
ATOM 1033 C CA . GLN A 1 137 ? 7.779 0.885 8.483 1.00 92.88 137 GLN A CA 1
ATOM 1034 C C . GLN A 1 137 ? 6.492 1.592 8.036 1.00 92.88 137 GLN A C 1
ATOM 1036 O O . GLN A 1 137 ? 5.678 1.944 8.885 1.00 92.88 137 GLN A O 1
ATOM 1041 N N . THR A 1 138 ? 6.258 1.678 6.725 1.00 95.50 138 THR A N 1
ATOM 1042 C CA . THR A 1 138 ? 5.005 2.193 6.163 1.00 95.50 138 THR A CA 1
ATOM 1043 C C . THR A 1 138 ? 3.797 1.417 6.674 1.00 95.50 138 THR A C 1
ATOM 1045 O O . THR A 1 138 ? 2.779 2.018 6.982 1.00 95.50 138 THR A O 1
ATOM 1048 N N . VAL A 1 139 ? 3.880 0.089 6.792 1.00 95.69 139 VAL A N 1
ATOM 1049 C CA . VAL A 1 139 ? 2.772 -0.727 7.321 1.00 95.69 139 VAL A CA 1
ATOM 1050 C C . VAL A 1 139 ? 2.419 -0.314 8.749 1.00 95.69 139 VAL A C 1
ATOM 1052 O O . VAL A 1 139 ? 1.241 -0.189 9.074 1.00 95.69 139 VAL A O 1
ATOM 1055 N N . VAL A 1 140 ? 3.420 -0.075 9.600 1.00 94.94 140 VAL A N 1
ATOM 1056 C CA . VAL A 1 140 ? 3.207 0.403 10.976 1.00 94.94 140 VAL A CA 1
ATOM 1057 C C . VAL A 1 140 ? 2.565 1.788 10.979 1.00 94.94 140 VAL A C 1
ATOM 1059 O O . VAL A 1 140 ? 1.614 2.012 11.729 1.00 94.94 140 VAL A O 1
ATOM 1062 N N . ASP A 1 141 ? 3.051 2.698 10.137 1.00 95.19 141 ASP A N 1
ATOM 1063 C CA . ASP A 1 141 ? 2.530 4.064 10.051 1.00 95.19 141 ASP A CA 1
ATOM 1064 C C . ASP A 1 141 ? 1.066 4.044 9.536 1.00 95.19 141 ASP A C 1
ATOM 1066 O O . ASP A 1 141 ? 0.167 4.536 10.218 1.00 95.19 141 ASP A O 1
ATOM 1070 N N . VAL A 1 142 ? 0.776 3.266 8.482 1.00 96.50 142 VAL A N 1
ATOM 1071 C CA . VAL A 1 142 ? -0.586 3.004 7.976 1.00 96.50 142 VAL A CA 1
ATOM 1072 C C . VAL A 1 142 ? -1.503 2.411 9.053 1.00 96.50 142 VAL A C 1
ATOM 1074 O O . VAL A 1 142 ? -2.637 2.855 9.225 1.00 96.50 142 VAL A O 1
ATOM 1077 N N . THR A 1 143 ? -1.025 1.416 9.806 1.00 96.38 143 THR A N 1
ATOM 1078 C CA . THR A 1 143 ? -1.801 0.777 10.888 1.00 96.38 143 THR A CA 1
ATOM 1079 C C . THR A 1 143 ? -2.174 1.784 11.979 1.00 96.38 143 THR A C 1
ATOM 1081 O O . THR A 1 143 ? -3.248 1.699 12.577 1.00 96.38 143 THR A O 1
ATOM 1084 N N . SER A 1 144 ? -1.312 2.774 12.209 1.00 95.56 144 SER A N 1
ATOM 1085 C CA . SER A 1 144 ? -1.484 3.793 13.244 1.00 95.56 144 SER A CA 1
ATOM 1086 C C . SER A 1 144 ? -2.657 4.745 12.981 1.00 95.56 144 SER A C 1
ATOM 1088 O O . SER A 1 144 ? -3.127 5.394 13.907 1.00 95.56 144 SER A O 1
ATOM 1090 N N . HIS A 1 145 ? -3.183 4.808 11.754 1.00 96.38 145 HIS A N 1
ATOM 1091 C CA . HIS A 1 145 ? -4.419 5.545 11.460 1.00 96.38 145 HIS A CA 1
ATOM 1092 C C . HIS A 1 145 ? -5.678 4.911 12.069 1.00 96.38 145 HIS A C 1
ATOM 1094 O O . HIS A 1 145 ? -6.709 5.578 12.193 1.00 96.38 145 HIS A O 1
ATOM 1100 N N . PHE A 1 146 ? -5.616 3.622 12.412 1.00 96.19 146 PHE A N 1
ATOM 1101 C CA . PHE A 1 146 ? -6.783 2.824 12.788 1.00 96.19 146 PHE A CA 1
ATOM 1102 C C . PHE A 1 146 ? -6.729 2.288 14.224 1.00 96.19 146 PHE A C 1
ATOM 1104 O O . PHE A 1 146 ? -7.746 1.800 14.715 1.00 96.19 146 PHE A O 1
ATOM 1111 N N . LEU A 1 147 ? -5.565 2.330 14.881 1.00 93.25 147 LEU A N 1
ATOM 1112 C CA . LEU A 1 147 ? -5.332 1.758 16.211 1.00 93.25 147 LEU A CA 1
ATOM 1113 C C . LEU A 1 147 ? -4.694 2.784 17.160 1.00 93.25 147 LEU A C 1
ATOM 1115 O O . LEU A 1 147 ? -3.937 3.654 16.742 1.00 93.25 147 LEU A O 1
ATOM 1119 N N . ASN A 1 148 ? -4.969 2.634 18.457 1.00 83.31 148 ASN A N 1
ATOM 1120 C CA . ASN A 1 148 ? -4.518 3.546 19.515 1.00 83.31 148 ASN A CA 1
ATOM 1121 C C . ASN A 1 148 ? -3.062 3.302 19.952 1.00 83.31 148 ASN A C 1
ATOM 1123 O O . ASN A 1 148 ? -2.597 2.163 19.936 1.00 83.31 148 ASN A O 1
ATOM 1127 N N . GLU A 1 149 ? -2.399 4.354 20.457 1.00 70.38 149 GLU A N 1
ATOM 1128 C CA . GLU A 1 149 ? -0.943 4.503 20.707 1.00 70.38 149 GLU A CA 1
ATOM 1129 C C . GLU A 1 149 ? -0.233 3.477 21.628 1.00 70.38 149 GLU A C 1
ATOM 1131 O O . GLU A 1 149 ? 0.955 3.604 21.916 1.00 70.38 149 GLU A O 1
ATOM 1136 N N . GLU A 1 150 ? -0.883 2.401 22.061 1.00 76.06 150 GLU A N 1
ATOM 1137 C CA . GLU A 1 150 ? -0.273 1.385 22.934 1.00 76.06 150 GLU A CA 1
ATOM 1138 C C . GLU A 1 150 ? -0.206 -0.014 22.312 1.00 76.06 150 GLU A C 1
ATOM 1140 O O . GLU A 1 150 ? 0.411 -0.926 22.876 1.00 76.06 150 GLU A O 1
ATOM 1145 N N . VAL A 1 151 ? -0.794 -0.164 21.127 1.00 86.81 151 VAL A N 1
ATOM 1146 C CA . VAL A 1 151 ? -0.979 -1.428 20.422 1.00 86.81 151 VAL A CA 1
ATOM 1147 C C . VAL A 1 151 ? 0.307 -1.876 19.720 1.00 86.81 151 VAL A C 1
ATOM 1149 O O . VAL A 1 151 ? 0.966 -1.099 19.029 1.00 86.81 151 VAL A O 1
ATOM 1152 N N . VAL A 1 152 ? 0.670 -3.151 19.893 1.00 88.94 152 VAL A N 1
ATOM 1153 C CA . VAL A 1 152 ? 1.776 -3.792 19.168 1.00 88.94 152 VAL A CA 1
ATOM 1154 C C . VAL A 1 152 ? 1.268 -4.230 17.797 1.00 88.94 152 VAL A C 1
ATOM 1156 O O . VAL A 1 152 ? 0.325 -5.003 17.715 1.00 88.94 152 VAL A O 1
ATOM 1159 N N . VAL A 1 153 ? 1.905 -3.758 16.728 1.00 89.69 153 VAL A N 1
ATOM 1160 C CA . VAL A 1 153 ? 1.538 -4.097 15.341 1.00 89.69 153 VAL A CA 1
ATOM 1161 C C . VAL A 1 153 ? 2.244 -5.365 14.883 1.00 89.69 153 VAL A C 1
ATOM 1163 O O . VAL A 1 153 ? 1.655 -6.214 14.228 1.00 89.69 153 VAL A O 1
ATOM 1166 N N . ILE A 1 154 ? 3.528 -5.492 15.218 1.00 90.69 154 ILE A N 1
ATOM 1167 C CA . ILE A 1 154 ? 4.355 -6.620 14.793 1.00 90.69 154 ILE A CA 1
ATOM 1168 C C . ILE A 1 154 ? 5.372 -6.972 15.873 1.00 90.69 154 ILE A C 1
ATOM 1170 O O . ILE A 1 154 ? 5.885 -6.101 16.578 1.00 90.69 154 ILE A O 1
ATOM 1174 N N . ASN A 1 155 ? 5.686 -8.261 15.982 1.00 91.50 155 ASN A N 1
ATOM 1175 C CA . ASN A 1 155 ? 6.792 -8.765 16.781 1.00 91.50 155 ASN A CA 1
ATOM 1176 C C . ASN A 1 155 ? 7.738 -9.564 15.882 1.00 91.50 155 ASN A C 1
ATOM 1178 O O . ASN A 1 155 ? 7.372 -10.625 15.385 1.00 91.50 155 ASN A O 1
ATOM 1182 N N . VAL A 1 156 ? 8.947 -9.053 15.674 1.00 91.00 156 VAL A N 1
ATOM 1183 C CA . VAL A 1 156 ? 9.971 -9.705 14.853 1.00 91.00 156 VAL A CA 1
ATOM 1184 C C . VAL A 1 156 ? 10.858 -10.560 15.746 1.00 91.00 156 VAL A C 1
ATOM 1186 O O . VAL A 1 156 ? 11.375 -10.070 16.751 1.00 91.00 156 VAL A O 1
ATOM 1189 N N . VAL A 1 157 ? 11.058 -11.821 15.366 1.00 93.31 157 VAL A N 1
ATOM 1190 C CA . VAL A 1 157 ? 11.970 -12.748 16.048 1.00 93.31 157 VAL A CA 1
ATOM 1191 C C . VAL A 1 157 ? 13.169 -12.998 15.147 1.00 93.31 157 VAL A C 1
ATOM 1193 O O . VAL A 1 157 ? 13.013 -13.491 14.031 1.00 93.31 157 VAL A O 1
ATOM 1196 N N . ASP A 1 158 ? 14.365 -12.633 15.604 1.00 93.00 158 ASP A N 1
ATOM 1197 C CA . ASP A 1 158 ? 15.586 -12.892 14.840 1.00 93.00 158 ASP A CA 1
ATOM 1198 C C . ASP A 1 158 ? 16.088 -14.340 15.003 1.00 93.00 158 ASP A C 1
ATOM 1200 O O . ASP A 1 158 ? 15.579 -15.127 15.802 1.00 93.00 158 ASP A O 1
ATOM 1204 N N . SER A 1 159 ? 17.129 -14.703 14.247 1.00 93.94 159 SER A N 1
ATOM 1205 C CA . SER A 1 159 ? 17.736 -16.046 14.304 1.00 93.94 159 SER A CA 1
ATOM 1206 C C . SER A 1 159 ? 18.308 -16.438 15.676 1.00 93.94 159 SER A C 1
ATOM 1208 O O . SER A 1 159 ? 18.582 -17.614 15.903 1.00 93.94 159 SER A O 1
ATOM 1210 N N . GLN A 1 160 ? 18.510 -15.473 16.579 1.00 95.38 160 GLN A N 1
ATOM 1211 C CA . GLN A 1 160 ? 18.978 -15.689 17.948 1.00 95.38 160 GLN A CA 1
ATOM 1212 C C . GLN A 1 160 ? 17.813 -15.759 18.949 1.00 95.38 160 GLN A C 1
ATOM 1214 O O . GLN A 1 160 ? 18.041 -15.863 20.154 1.00 95.38 160 GLN A O 1
ATOM 1219 N N . GLY A 1 161 ? 16.566 -15.697 18.471 1.00 93.94 161 GLY A N 1
ATOM 1220 C CA . GLY A 1 161 ? 15.368 -15.692 19.304 1.00 93.94 161 GLY A CA 1
ATOM 1221 C C . GLY A 1 161 ? 15.100 -14.349 19.982 1.00 93.94 161 GLY A C 1
ATOM 1222 O O . GLY A 1 161 ? 14.283 -14.284 20.901 1.00 93.94 161 GLY A O 1
ATOM 1223 N N . LYS A 1 162 ? 15.771 -13.261 19.580 1.00 95.19 162 LYS A N 1
ATOM 1224 C CA . LYS A 1 162 ? 15.494 -11.936 20.136 1.00 95.19 162 LYS A CA 1
ATOM 1225 C C . LYS A 1 162 ? 14.194 -11.402 19.548 1.00 95.19 162 LYS A C 1
ATOM 1227 O O . LYS A 1 162 ? 14.057 -11.264 18.335 1.00 95.19 162 LYS A O 1
ATOM 1232 N N . HIS A 1 163 ? 13.281 -11.033 20.436 1.00 94.62 163 HIS A N 1
ATOM 1233 C CA . HIS A 1 163 ? 12.015 -10.404 20.085 1.00 94.62 163 HIS A CA 1
ATOM 1234 C C . HIS A 1 163 ? 12.170 -8.884 19.989 1.00 94.62 163 HIS A C 1
ATOM 1236 O O . HIS A 1 163 ? 12.711 -8.243 20.894 1.00 94.62 163 HIS A O 1
ATOM 1242 N N . THR A 1 164 ? 11.659 -8.308 18.907 1.00 93.44 164 THR A N 1
ATOM 1243 C CA . THR A 1 164 ? 11.556 -6.863 18.698 1.00 93.44 164 THR A CA 1
ATOM 1244 C C . THR A 1 164 ? 10.112 -6.527 18.357 1.00 93.44 164 THR A C 1
ATOM 1246 O O . THR A 1 164 ? 9.662 -6.744 17.235 1.00 93.44 164 THR A O 1
ATOM 1249 N N . ALA A 1 165 ? 9.391 -5.991 19.340 1.00 92.31 165 ALA A N 1
ATOM 1250 C CA . ALA A 1 165 ? 8.029 -5.518 19.150 1.00 92.31 165 ALA A CA 1
ATOM 1251 C C . ALA A 1 165 ? 8.031 -4.082 18.613 1.00 92.31 165 ALA A C 1
ATOM 1253 O O . ALA A 1 165 ? 8.730 -3.212 19.139 1.00 92.31 165 ALA A O 1
ATOM 1254 N N . THR A 1 166 ? 7.215 -3.823 17.598 1.00 93.19 166 THR A N 1
ATOM 1255 C CA . THR A 1 166 ? 6.951 -2.481 17.078 1.00 93.19 166 THR A CA 1
ATOM 1256 C C . THR A 1 166 ? 5.499 -2.124 17.351 1.00 93.19 166 THR A C 1
ATOM 1258 O O . THR A 1 166 ? 4.588 -2.889 17.036 1.00 93.19 166 THR A O 1
ATOM 1261 N N . LYS A 1 167 ? 5.293 -0.964 17.974 1.00 92.44 167 LYS A N 1
ATOM 1262 C CA . LYS A 1 167 ? 3.971 -0.418 18.279 1.00 92.44 167 LYS A CA 1
ATOM 1263 C C . LYS A 1 167 ? 3.520 0.559 17.204 1.00 92.44 167 LYS A C 1
ATOM 1265 O O . LYS A 1 167 ? 4.355 1.067 16.454 1.00 92.44 167 LYS A O 1
ATOM 1270 N N . VAL A 1 168 ? 2.219 0.839 17.175 1.00 89.38 168 VAL A N 1
ATOM 1271 C CA . VAL A 1 168 ? 1.705 2.004 16.452 1.00 89.38 168 VAL A CA 1
ATOM 1272 C C . VAL A 1 168 ? 2.318 3.290 17.005 1.00 89.38 168 VAL A C 1
ATOM 1274 O O . VAL A 1 168 ? 2.791 3.345 18.144 1.00 89.38 168 VAL A O 1
ATOM 1277 N N . LYS A 1 169 ? 2.330 4.322 16.172 1.00 87.56 169 LYS A N 1
ATOM 1278 C CA . LYS A 1 169 ? 2.840 5.653 16.492 1.00 87.56 169 LYS A CA 1
ATOM 1279 C C . LYS A 1 169 ? 1.688 6.659 16.515 1.00 87.56 169 LYS A C 1
ATOM 1281 O O . LYS A 1 169 ? 0.631 6.372 15.965 1.00 87.56 169 LYS A O 1
ATOM 1286 N N . PRO A 1 170 ? 1.891 7.857 17.078 1.00 83.31 170 PRO A N 1
ATOM 1287 C CA . PRO A 1 170 ? 0.961 8.957 16.866 1.00 83.31 170 PRO A CA 1
ATOM 1288 C C . PRO A 1 170 ? 0.744 9.204 15.368 1.00 83.31 170 PRO A C 1
ATOM 1290 O O . PRO A 1 170 ? 1.707 9.465 14.641 1.00 83.31 170 PRO A O 1
ATOM 1293 N N . SER A 1 171 ? -0.506 9.120 14.910 1.00 81.50 171 SER A N 1
ATOM 1294 C CA . SER A 1 171 ? -0.878 9.421 13.525 1.00 81.50 171 SER A CA 1
ATOM 1295 C C . SER A 1 171 ? -1.473 10.824 13.402 1.00 81.50 171 SER A C 1
ATOM 1297 O O . SER A 1 171 ? -2.137 11.322 14.311 1.00 81.50 171 SER A O 1
ATOM 1299 N N . ARG A 1 172 ? -1.247 11.481 12.256 1.00 77.81 172 ARG A N 1
ATOM 1300 C CA . ARG A 1 172 ? -1.805 12.817 11.968 1.00 77.81 172 ARG A CA 1
ATOM 1301 C C . ARG A 1 172 ? -3.322 12.791 11.793 1.00 77.81 172 ARG A C 1
ATOM 1303 O O . ARG A 1 172 ? -3.981 13.792 12.060 1.00 77.81 172 ARG A O 1
ATOM 1310 N N . ILE A 1 173 ? -3.851 11.670 11.310 1.00 88.50 173 ILE A N 1
ATOM 1311 C CA . ILE A 1 173 ? -5.275 11.429 11.089 1.00 88.50 173 ILE A CA 1
ATOM 1312 C C . ILE A 1 173 ? -5.597 10.104 11.775 1.00 88.50 173 ILE A C 1
ATOM 1314 O O . ILE A 1 173 ? -4.999 9.091 11.440 1.00 88.50 173 ILE A O 1
ATOM 1318 N N . ALA A 1 174 ? -6.551 10.083 12.696 1.00 91.12 174 ALA A N 1
ATOM 1319 C CA . ALA A 1 174 ? -7.078 8.843 13.257 1.00 91.12 174 ALA A CA 1
ATOM 1320 C C . ALA A 1 174 ? -8.557 8.719 12.891 1.00 91.12 174 ALA A C 1
ATOM 1322 O O . ALA A 1 174 ? -9.259 9.730 12.802 1.00 91.12 174 ALA A O 1
ATOM 1323 N N . THR A 1 175 ? -9.030 7.496 12.660 1.00 93.31 175 THR A N 1
ATOM 1324 C CA . THR A 1 175 ? -10.442 7.240 12.364 1.00 93.31 175 THR A CA 1
ATOM 1325 C C . THR A 1 175 ? -10.984 6.055 13.147 1.00 93.31 175 THR A C 1
ATOM 1327 O O . THR A 1 175 ? -10.392 4.973 13.173 1.00 93.31 175 THR A O 1
ATOM 1330 N N . ASP A 1 176 ? -12.176 6.247 13.706 1.00 94.06 176 ASP A N 1
ATOM 1331 C CA . ASP A 1 176 ? -12.962 5.217 14.391 1.00 94.06 176 ASP A CA 1
ATOM 1332 C C . ASP A 1 176 ? -14.157 4.745 13.551 1.00 94.06 176 ASP A C 1
ATOM 1334 O O . ASP A 1 176 ? -15.014 4.008 14.039 1.00 94.06 176 ASP A O 1
ATOM 1338 N N . LEU A 1 177 ? -14.226 5.141 12.272 1.00 96.88 177 LEU A N 1
ATOM 1339 C CA . LEU A 1 177 ? -15.286 4.678 11.380 1.00 96.88 177 LEU A CA 1
ATOM 1340 C C . LEU A 1 177 ? -15.298 3.136 11.307 1.00 96.88 177 LEU A C 1
ATOM 1342 O O . LEU A 1 177 ? -14.224 2.511 11.285 1.00 96.88 177 LEU A O 1
ATOM 1346 N N . PRO A 1 178 ? -16.487 2.507 11.247 1.00 98.12 178 PRO A N 1
ATOM 1347 C CA . PRO A 1 178 ? -16.630 1.080 10.980 1.00 98.12 178 PRO A CA 1
ATOM 1348 C C . PRO A 1 178 ? -15.764 0.643 9.795 1.00 98.12 178 PRO A C 1
ATOM 1350 O O . PRO A 1 178 ? -15.781 1.285 8.748 1.00 98.12 178 PRO A O 1
ATOM 1353 N N . LEU A 1 179 ? -14.994 -0.434 9.967 1.00 98.50 179 LEU A N 1
ATOM 1354 C CA . LEU A 1 179 ? -13.968 -0.850 9.009 1.00 98.50 179 LEU A CA 1
ATOM 1355 C C . LEU A 1 179 ? -14.145 -2.316 8.605 1.00 98.50 179 LEU A C 1
ATOM 1357 O O . LEU A 1 179 ? -14.202 -3.211 9.454 1.00 98.50 179 LEU A O 1
ATOM 1361 N N . VAL A 1 180 ? -14.167 -2.554 7.296 1.00 98.69 180 VAL A N 1
ATOM 1362 C CA . VAL A 1 180 ? -14.044 -3.882 6.688 1.00 98.69 180 VAL A CA 1
ATOM 1363 C C . VAL A 1 180 ? -12.758 -3.921 5.87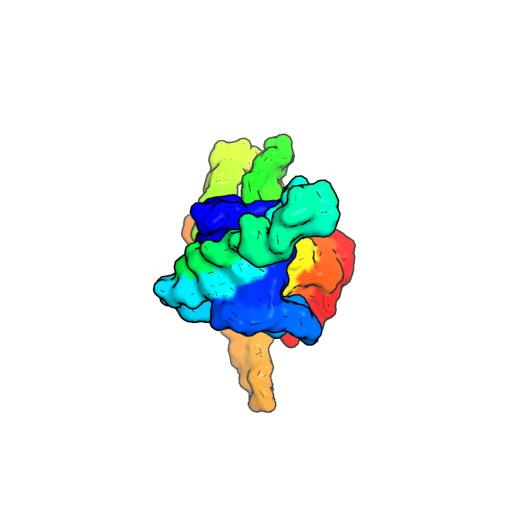4 1.00 98.69 180 VAL A C 1
ATOM 1365 O O . VAL A 1 180 ? -12.507 -3.019 5.078 1.00 98.69 180 VAL A O 1
ATOM 1368 N N . VAL A 1 181 ? -11.954 -4.968 6.048 1.00 98.75 181 VAL A N 1
ATOM 1369 C CA . VAL A 1 181 ? -10.728 -5.182 5.269 1.00 98.75 181 VAL A CA 1
ATOM 1370 C C . VAL A 1 181 ? -10.955 -6.326 4.289 1.00 98.75 181 VAL A C 1
ATOM 1372 O O . VAL A 1 181 ? -11.315 -7.429 4.702 1.00 98.75 181 VAL A O 1
ATOM 1375 N N . LEU A 1 182 ? -10.744 -6.070 2.998 1.00 98.75 182 LEU A N 1
ATOM 1376 C CA . LEU A 1 182 ? -10.816 -7.091 1.955 1.00 98.75 182 LEU A CA 1
ATOM 1377 C C . LEU A 1 182 ? -9.435 -7.691 1.704 1.00 98.75 182 LEU A C 1
ATOM 1379 O O . LEU A 1 182 ? -8.476 -6.960 1.459 1.00 98.75 182 LEU A O 1
ATOM 1383 N N . VAL A 1 183 ? -9.356 -9.019 1.717 1.00 98.69 183 VAL A N 1
ATOM 1384 C CA . VAL A 1 183 ? -8.121 -9.780 1.486 1.00 98.69 183 VAL A CA 1
ATOM 1385 C C . VAL A 1 183 ? -8.350 -10.931 0.506 1.00 98.69 183 VAL A C 1
ATOM 1387 O O . VAL A 1 183 ? -9.471 -11.420 0.345 1.00 98.69 183 VAL A O 1
ATOM 1390 N N . ASP A 1 184 ? -7.296 -11.369 -0.174 1.00 97.69 184 ASP A N 1
ATOM 1391 C CA . ASP A 1 184 ? -7.314 -12.560 -1.025 1.00 97.69 184 ASP A CA 1
ATOM 1392 C C . ASP A 1 184 ? -6.035 -13.397 -0.859 1.00 97.69 184 ASP A C 1
ATOM 1394 O O . ASP A 1 184 ? -5.143 -13.059 -0.083 1.00 97.69 184 ASP A O 1
ATOM 1398 N N . SER A 1 185 ? -5.921 -14.492 -1.615 1.00 95.88 185 SER A N 1
ATOM 1399 C CA . SER A 1 185 ? -4.748 -15.382 -1.604 1.00 95.88 185 SER A CA 1
ATOM 1400 C C . SER A 1 185 ? -3.436 -14.729 -2.053 1.00 95.88 185 SER A C 1
ATOM 1402 O O . SER A 1 185 ? -2.382 -15.355 -1.961 1.00 95.88 185 SER A O 1
ATOM 1404 N N . TYR A 1 186 ? -3.484 -13.500 -2.570 1.00 91.19 186 TYR A N 1
ATOM 1405 C CA . TYR A 1 186 ? -2.324 -12.722 -3.000 1.00 91.19 186 TYR A CA 1
ATOM 1406 C C . TYR A 1 186 ? -1.984 -11.588 -2.021 1.00 91.19 186 TYR A C 1
ATOM 1408 O O . TYR A 1 186 ? -0.928 -10.967 -2.151 1.00 91.19 186 TYR A O 1
ATOM 1416 N N . THR A 1 187 ? -2.833 -11.338 -1.021 1.00 96.50 187 THR A N 1
ATOM 1417 C CA . THR A 1 187 ? -2.516 -10.500 0.135 1.00 96.50 187 THR A CA 1
ATOM 1418 C C . THR A 1 187 ? -1.387 -11.159 0.934 1.00 96.50 187 THR A C 1
ATOM 1420 O O . THR A 1 187 ? -1.550 -12.275 1.426 1.00 96.50 187 THR A O 1
ATOM 1423 N N . ALA A 1 188 ? -0.237 -10.488 1.060 1.00 93.81 188 ALA A N 1
ATOM 1424 C CA . ALA A 1 188 ? 0.961 -11.066 1.676 1.00 93.81 188 ALA A CA 1
ATOM 1425 C C . ALA A 1 188 ? 1.752 -10.069 2.545 1.00 93.81 188 ALA A C 1
ATOM 1427 O O . ALA A 1 188 ? 1.695 -8.855 2.332 1.00 93.81 188 ALA A O 1
ATOM 1428 N N . SER A 1 189 ? 2.572 -10.584 3.466 1.00 95.19 189 SER A N 1
ATOM 1429 C CA . SER A 1 189 ? 3.599 -9.832 4.201 1.00 95.19 189 SER A CA 1
ATOM 1430 C C . SER A 1 189 ? 3.039 -8.599 4.919 1.00 95.19 189 SER A C 1
ATOM 1432 O O . SER A 1 189 ? 2.181 -8.741 5.781 1.00 95.19 189 SER A O 1
ATOM 1434 N N . GLY A 1 190 ? 3.486 -7.385 4.584 1.00 94.00 190 GLY A N 1
ATOM 1435 C CA . GLY A 1 190 ? 2.988 -6.146 5.192 1.00 94.00 190 GLY A CA 1
ATOM 1436 C C . GLY A 1 190 ? 1.458 -6.015 5.209 1.00 94.00 190 GLY A C 1
ATOM 1437 O O . GLY A 1 190 ? 0.891 -5.541 6.190 1.00 94.00 190 GLY A O 1
ATOM 1438 N N . SER A 1 191 ? 0.775 -6.509 4.175 1.00 96.62 191 SER A N 1
ATOM 1439 C CA . SER A 1 191 ? -0.691 -6.524 4.127 1.00 96.62 191 SER A CA 1
ATOM 1440 C C . SER A 1 191 ? -1.299 -7.474 5.158 1.00 96.62 191 SER A C 1
ATOM 1442 O O . SER A 1 191 ? -2.338 -7.169 5.735 1.00 96.62 191 SER A O 1
ATOM 1444 N N . GLU A 1 192 ? -0.646 -8.613 5.409 1.00 96.94 192 GLU A N 1
ATOM 1445 C CA . GLU A 1 192 ? -1.054 -9.583 6.433 1.00 96.94 192 GLU A CA 1
ATOM 1446 C C . GLU A 1 192 ? -0.798 -9.041 7.837 1.00 96.94 192 GLU A C 1
ATOM 1448 O O . GLU A 1 192 ? -1.615 -9.260 8.722 1.00 96.94 192 GLU A O 1
ATOM 1453 N N . VAL A 1 193 ? 0.279 -8.276 8.032 1.00 96.31 193 VAL A N 1
ATOM 1454 C CA . VAL A 1 193 ? 0.551 -7.577 9.297 1.00 96.31 193 VAL A CA 1
ATOM 1455 C C . VAL A 1 193 ? -0.550 -6.558 9.598 1.00 96.31 193 VAL A C 1
ATOM 1457 O O . VAL A 1 193 ? -1.090 -6.562 10.701 1.00 96.31 193 VAL A O 1
ATOM 1460 N N . LEU A 1 194 ? -0.933 -5.726 8.621 1.00 97.31 194 LEU A N 1
ATOM 1461 C CA . LEU A 1 194 ? -2.023 -4.758 8.792 1.00 97.31 194 LEU A CA 1
ATOM 1462 C C . LEU A 1 194 ? -3.362 -5.457 9.069 1.00 97.31 194 LEU A C 1
ATOM 1464 O O . LEU A 1 194 ? -4.039 -5.126 10.040 1.00 97.31 194 LEU A O 1
ATOM 1468 N N . ALA A 1 195 ? -3.744 -6.431 8.237 1.00 97.50 195 ALA A N 1
ATOM 1469 C CA . ALA A 1 195 ? -4.998 -7.162 8.409 1.00 97.50 195 ALA A CA 1
ATOM 1470 C C . ALA A 1 195 ? -5.033 -7.935 9.739 1.00 97.50 195 ALA A C 1
ATOM 1472 O O . ALA A 1 195 ? -6.039 -7.886 10.443 1.00 97.50 195 ALA A O 1
ATOM 1473 N N . GLY A 1 196 ? -3.929 -8.592 10.099 1.00 95.75 196 GLY A N 1
ATOM 1474 C CA . GLY A 1 196 ? -3.770 -9.338 11.344 1.00 95.75 196 GLY A CA 1
ATOM 1475 C C . GLY A 1 196 ? -3.879 -8.436 12.566 1.00 95.75 196 GLY A C 1
ATOM 1476 O O . GLY A 1 196 ? -4.694 -8.707 13.438 1.00 95.75 196 GLY A O 1
ATOM 1477 N N . ALA A 1 197 ? -3.173 -7.302 12.592 1.00 95.69 197 ALA A N 1
ATOM 1478 C CA . ALA A 1 197 ? -3.292 -6.343 13.689 1.00 95.69 197 ALA A CA 1
ATOM 1479 C C . ALA A 1 197 ? -4.736 -5.826 13.832 1.00 95.69 197 ALA A C 1
ATOM 1481 O O . ALA A 1 197 ? -5.303 -5.827 14.923 1.00 95.69 197 ALA A O 1
ATOM 1482 N N . LEU A 1 198 ? -5.384 -5.430 12.734 1.00 96.94 198 LEU A N 1
ATOM 1483 C CA . LEU A 1 198 ? -6.771 -4.956 12.789 1.00 96.94 198 LEU A CA 1
ATOM 1484 C C . LEU A 1 198 ? -7.755 -6.041 13.254 1.00 96.94 198 LEU A C 1
ATOM 1486 O O . LEU A 1 198 ? -8.736 -5.721 13.929 1.00 96.94 198 LEU A O 1
ATOM 1490 N N . GLN A 1 199 ? -7.498 -7.302 12.909 1.00 96.75 199 GLN A N 1
ATOM 1491 C CA . GLN A 1 199 ? -8.290 -8.446 13.351 1.00 96.75 199 GLN A CA 1
ATOM 1492 C C . GLN A 1 199 ? -8.069 -8.757 14.836 1.00 96.75 199 GLN A C 1
ATOM 1494 O O . GLN A 1 199 ? -9.042 -8.858 15.583 1.00 96.75 199 GLN A O 1
ATOM 1499 N N . ASP A 1 200 ? -6.813 -8.873 15.267 1.00 95.44 200 ASP A N 1
ATOM 1500 C CA . ASP A 1 200 ? -6.419 -9.241 16.632 1.00 95.44 200 ASP A CA 1
ATOM 1501 C C . ASP A 1 200 ? -6.937 -8.235 17.664 1.00 95.44 200 ASP A C 1
ATOM 1503 O O . ASP A 1 200 ? -7.366 -8.609 18.757 1.00 95.44 200 ASP A O 1
ATOM 1507 N N . TYR A 1 201 ? -6.964 -6.954 17.293 1.00 95.75 201 TYR A N 1
ATOM 1508 C CA . TYR A 1 201 ? -7.499 -5.879 18.126 1.00 95.75 201 TYR A CA 1
ATOM 1509 C C . TYR A 1 201 ? -8.997 -5.620 17.921 1.00 95.75 201 TYR A C 1
ATOM 1511 O O . TYR A 1 201 ? -9.517 -4.626 18.426 1.00 95.75 201 TYR A O 1
ATOM 1519 N N . ALA A 1 202 ? -9.702 -6.498 17.195 1.00 95.75 202 ALA A N 1
ATOM 1520 C CA . ALA A 1 202 ? -11.131 -6.386 16.896 1.00 95.75 202 ALA A CA 1
ATOM 1521 C C . ALA A 1 202 ? -11.536 -5.019 16.303 1.00 95.75 202 ALA A C 1
ATOM 1523 O O . ALA A 1 202 ? -12.662 -4.553 16.487 1.00 95.75 202 ALA A O 1
ATOM 1524 N N . ARG A 1 203 ? -10.616 -4.368 15.580 1.00 96.75 203 ARG A N 1
ATOM 1525 C CA . ARG A 1 203 ? -10.828 -3.055 14.960 1.00 96.75 203 ARG A CA 1
ATOM 1526 C C . ARG A 1 203 ? -11.565 -3.161 13.630 1.00 96.75 203 ARG A C 1
ATOM 1528 O O . ARG A 1 203 ? -12.266 -2.220 13.255 1.00 96.75 203 ARG A O 1
ATOM 1535 N N . ALA A 1 204 ? -11.405 -4.274 12.918 1.00 97.94 204 ALA A N 1
ATOM 1536 C CA . ALA A 1 204 ? -12.027 -4.484 11.619 1.00 97.94 204 ALA A CA 1
ATOM 1537 C C . ALA A 1 204 ? -12.589 -5.895 11.448 1.00 97.94 204 ALA A C 1
ATOM 1539 O O . ALA A 1 204 ? -12.083 -6.865 12.011 1.00 97.94 204 ALA A O 1
ATOM 1540 N N . THR A 1 205 ? -13.601 -6.012 10.589 1.00 98.31 205 THR A N 1
ATOM 1541 C CA . THR A 1 205 ? -14.022 -7.312 10.052 1.00 98.31 205 THR A CA 1
ATOM 1542 C C . THR A 1 205 ? -13.170 -7.649 8.832 1.00 98.31 205 THR A C 1
ATOM 1544 O O . THR A 1 205 ? -13.104 -6.857 7.894 1.00 98.31 205 THR A O 1
ATOM 1547 N N . ILE A 1 206 ? -12.540 -8.824 8.820 1.00 98.31 206 ILE A N 1
ATOM 1548 C CA . ILE A 1 206 ? -11.797 -9.320 7.654 1.00 98.31 206 ILE A CA 1
ATOM 1549 C C . ILE A 1 206 ? -12.749 -10.106 6.751 1.00 98.31 206 ILE A C 1
ATOM 1551 O O . ILE A 1 206 ? -13.445 -11.008 7.219 1.00 98.31 206 ILE A O 1
ATOM 1555 N N . ALA A 1 207 ? -12.779 -9.778 5.461 1.00 98.44 207 ALA A N 1
ATOM 1556 C CA . ALA A 1 207 ? -13.616 -10.438 4.466 1.00 98.44 207 ALA A CA 1
ATOM 1557 C C . ALA A 1 207 ? -12.801 -10.838 3.227 1.00 98.44 207 ALA A C 1
ATOM 1559 O O . ALA A 1 207 ? -11.913 -10.111 2.789 1.00 98.44 207 ALA A O 1
ATOM 1560 N N . GLY A 1 208 ? -13.125 -11.991 2.636 1.00 97.50 208 GLY A N 1
ATOM 1561 C CA . GLY A 1 208 ? -12.441 -12.517 1.453 1.00 97.50 208 GLY A CA 1
ATOM 1562 C C . GLY A 1 208 ? -11.974 -13.957 1.641 1.00 97.50 208 GLY A C 1
ATOM 1563 O O . GLY A 1 208 ? -12.721 -14.779 2.173 1.00 97.50 208 GLY A O 1
ATOM 1564 N N . THR A 1 209 ? -10.762 -14.274 1.182 1.00 96.62 209 THR A N 1
ATOM 1565 C CA . THR A 1 209 ? -10.169 -15.620 1.294 1.00 96.62 209 THR A CA 1
ATOM 1566 C C . THR A 1 209 ? -8.931 -15.617 2.183 1.00 96.62 209 THR A C 1
ATOM 1568 O O . THR A 1 209 ? -8.393 -14.564 2.506 1.00 96.62 209 THR A O 1
ATOM 1571 N N . THR A 1 210 ? -8.449 -16.803 2.558 1.00 96.88 210 THR A N 1
ATOM 1572 C CA . THR A 1 210 ? -7.163 -16.954 3.252 1.00 96.88 210 THR A CA 1
ATOM 1573 C C . THR A 1 210 ? -6.039 -16.262 2.476 1.00 96.88 210 THR A C 1
ATOM 1575 O O . THR A 1 210 ? -5.991 -16.371 1.248 1.00 96.88 210 THR A O 1
ATOM 1578 N N . THR A 1 211 ? -5.173 -15.555 3.206 1.00 97.25 211 THR A N 1
ATOM 1579 C CA . THR A 1 211 ? -4.018 -14.813 2.687 1.00 97.25 211 THR A CA 1
ATOM 1580 C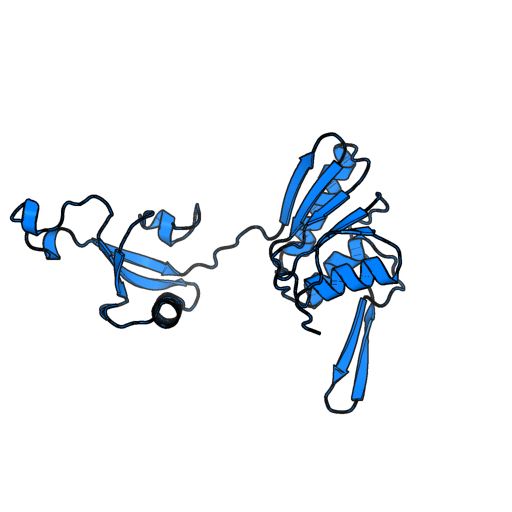 C . THR A 1 211 ? -2.861 -15.740 2.308 1.00 97.25 211 THR A C 1
ATOM 1582 O O . THR A 1 211 ? -2.940 -16.959 2.472 1.00 97.25 211 THR A O 1
ATOM 1585 N N . TYR A 1 212 ? -1.783 -15.173 1.767 1.00 95.00 212 TYR A N 1
ATOM 1586 C CA . TYR A 1 212 ? -0.651 -15.932 1.235 1.00 95.00 212 TYR A CA 1
ATOM 1587 C C . TYR A 1 212 ? 0.137 -16.718 2.302 1.00 95.00 212 TYR A C 1
ATOM 1589 O O . TYR A 1 212 ? 0.606 -17.822 2.028 1.00 95.00 212 TYR A O 1
ATOM 1597 N N . GLY A 1 213 ? 0.302 -16.167 3.508 1.00 91.94 213 GLY A N 1
ATOM 1598 C CA . GLY A 1 213 ? 1.028 -16.787 4.618 1.00 91.94 213 GLY A CA 1
ATOM 1599 C C . GLY A 1 213 ? 2.523 -16.457 4.662 1.00 91.94 213 GLY A C 1
ATOM 1600 O O . GLY A 1 213 ? 3.336 -17.341 4.934 1.00 91.94 213 GLY A O 1
ATOM 1601 N N . LYS A 1 214 ? 2.917 -15.207 4.377 1.00 84.25 214 LYS A N 1
ATOM 1602 C CA . LYS A 1 214 ? 4.318 -14.753 4.431 1.00 84.25 214 LYS A CA 1
ATOM 1603 C C . LYS A 1 214 ? 4.559 -13.898 5.682 1.00 84.25 214 LYS A C 1
ATOM 1605 O O . LYS A 1 214 ? 4.436 -12.677 5.621 1.00 84.25 214 LYS A O 1
ATOM 1610 N N . GLY A 1 215 ? 4.935 -14.557 6.781 1.00 74.25 215 GLY A N 1
ATOM 1611 C CA . GLY A 1 215 ? 5.369 -13.941 8.047 1.00 74.25 215 GLY A CA 1
ATOM 1612 C C . GLY A 1 215 ? 6.880 -13.832 8.167 1.00 74.25 215 GLY A C 1
ATOM 1613 O O . GLY A 1 215 ? 7.555 -14.840 7.858 1.00 74.25 215 GLY A O 1
#